Protein AF-A0A2N1UQI6-F1 (afdb_monomer_lite)

Sequence (189 aa):
MKPDGEDLLKGARLAFQGLLARYQELDARIMAEVPAWHPDERFGAQLAKICVDIALLMIGADREYNQAEGQAFNNLFNLQESDSDISSLADWLQQQRPGASELINRLDRFQLAISVAERHTQLELLEPALEFFRTLGQVIAVIDEVYHPNENDFHERLNEWLQLSPPPPGLALRLKLRDGSLQPWPVSP

Structure (mmCIF, N/CA/C/O backbone):
data_AF-A0A2N1UQI6-F1
#
_entry.id   AF-A0A2N1UQI6-F1
#
loop_
_atom_site.group_PDB
_atom_site.id
_atom_site.type_symbol
_atom_site.label_atom_id
_atom_site.label_alt_id
_atom_site.label_comp_id
_atom_site.label_asym_id
_atom_site.label_entity_id
_atom_site.label_seq_id
_atom_site.pdbx_PDB_ins_code
_atom_site.Cartn_x
_atom_site.Cartn_y
_atom_site.Cartn_z
_atom_site.occupancy
_atom_site.B_iso_or_equiv
_atom_site.auth_seq_id
_atom_site.auth_comp_id
_atom_site.auth_asym_id
_atom_site.auth_atom_id
_atom_site.pdbx_PDB_model_num
ATOM 1 N N . MET A 1 1 ? -22.977 19.594 1.317 1.00 41.69 1 MET A N 1
ATOM 2 C CA . MET A 1 1 ? -23.114 18.125 1.364 1.00 41.69 1 MET A CA 1
ATOM 3 C C . MET A 1 1 ? -21.768 17.573 1.782 1.00 41.69 1 MET A C 1
ATOM 5 O O . MET A 1 1 ? -20.789 17.948 1.150 1.00 41.69 1 MET A O 1
ATOM 9 N N . LYS A 1 2 ? -21.698 16.789 2.863 1.00 44.62 2 LYS A N 1
ATOM 10 C CA . LYS A 1 2 ? -20.529 15.930 3.088 1.00 44.62 2 LYS A CA 1
ATOM 11 C C . LYS A 1 2 ? -20.602 14.812 2.031 1.00 44.62 2 LYS A C 1
ATOM 13 O O . LYS A 1 2 ? -21.724 14.404 1.737 1.00 44.62 2 LYS A O 1
ATOM 18 N N . PRO A 1 3 ? -19.495 14.407 1.396 1.00 52.03 3 PRO A N 1
ATOM 19 C CA . PRO A 1 3 ? -19.511 13.222 0.542 1.00 52.03 3 PRO A CA 1
ATOM 20 C C . PRO A 1 3 ? -19.940 12.011 1.381 1.00 52.03 3 PRO A C 1
ATOM 22 O O . PRO A 1 3 ? -19.485 11.879 2.518 1.00 52.03 3 PRO A O 1
ATOM 25 N N . ASP A 1 4 ? -20.833 11.177 0.844 1.00 67.50 4 ASP A N 1
ATOM 26 C CA . ASP A 1 4 ? -21.204 9.912 1.484 1.00 67.50 4 ASP A CA 1
ATOM 27 C C . ASP A 1 4 ? -19.973 8.990 1.524 1.00 67.50 4 ASP A C 1
ATOM 29 O O . ASP A 1 4 ? -19.159 8.985 0.594 1.00 67.50 4 ASP A O 1
ATOM 33 N N . GLY A 1 5 ? -19.816 8.209 2.599 1.00 67.88 5 GLY A N 1
ATOM 34 C CA . GLY A 1 5 ? -18.659 7.319 2.789 1.00 67.88 5 GLY A CA 1
ATOM 35 C C . GLY A 1 5 ? -18.443 6.338 1.626 1.00 67.88 5 GLY A C 1
ATOM 36 O O . GLY A 1 5 ? -17.307 6.017 1.280 1.00 67.88 5 GLY A O 1
ATOM 37 N N . GLU A 1 6 ? -19.519 5.941 0.940 1.00 74.00 6 GLU A N 1
ATOM 38 C CA . GLU A 1 6 ? -19.460 5.094 -0.257 1.00 74.00 6 GLU A CA 1
ATOM 39 C C . GLU A 1 6 ? -18.769 5.771 -1.454 1.00 74.00 6 GLU A C 1
ATOM 41 O O . GLU A 1 6 ? -18.017 5.118 -2.185 1.00 74.00 6 GLU A O 1
ATOM 46 N N . ASP A 1 7 ? -18.977 7.075 -1.657 1.00 74.69 7 ASP A N 1
ATOM 47 C CA . ASP A 1 7 ? -18.336 7.826 -2.741 1.00 74.69 7 ASP A CA 1
ATOM 48 C C . ASP A 1 7 ? -16.831 7.981 -2.488 1.00 74.69 7 ASP A C 1
ATOM 50 O O . ASP A 1 7 ? -16.026 7.868 -3.419 1.00 74.69 7 ASP A O 1
ATOM 54 N N . 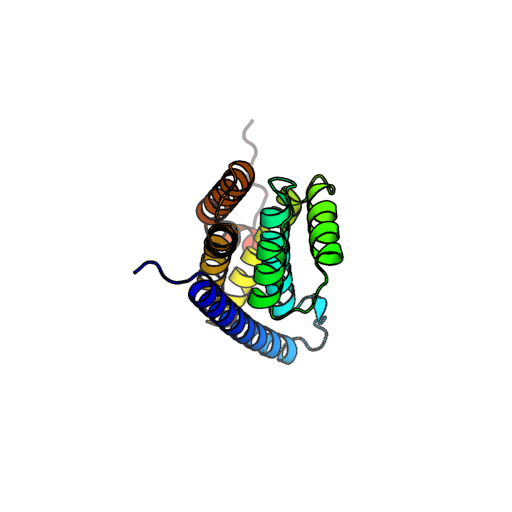LEU A 1 8 ? -16.440 8.174 -1.223 1.00 74.38 8 LEU A N 1
ATOM 55 C CA . LEU A 1 8 ? -15.035 8.212 -0.809 1.00 74.38 8 LEU A CA 1
ATOM 56 C C . LEU A 1 8 ? -14.353 6.858 -1.018 1.00 74.38 8 LEU A C 1
ATOM 58 O O . LEU A 1 8 ? -13.286 6.806 -1.630 1.00 74.38 8 LEU A O 1
ATOM 62 N N . LEU A 1 9 ? -14.996 5.761 -0.608 1.00 78.38 9 LEU A N 1
ATOM 63 C CA . LEU A 1 9 ? -14.509 4.398 -0.842 1.00 78.38 9 LEU A CA 1
ATOM 64 C C . LEU A 1 9 ? -14.337 4.090 -2.327 1.00 78.38 9 LEU A C 1
ATOM 66 O O . LEU A 1 9 ? -13.314 3.551 -2.752 1.00 78.38 9 LEU A O 1
ATOM 70 N N . LYS A 1 10 ? -15.324 4.462 -3.144 1.00 81.56 10 LYS A N 1
ATOM 71 C CA . LYS A 1 10 ? -15.264 4.275 -4.593 1.00 81.56 10 LYS A CA 1
ATOM 72 C C . LYS A 1 10 ? -14.122 5.078 -5.213 1.00 81.56 10 LYS A C 1
ATOM 74 O O . LYS A 1 10 ? -13.413 4.545 -6.066 1.00 81.56 10 LYS A O 1
ATOM 79 N N . GLY A 1 11 ? -13.938 6.332 -4.799 1.00 80.81 11 GLY A N 1
ATOM 80 C CA . GLY A 1 11 ? -12.834 7.182 -5.243 1.00 80.81 11 GLY A CA 1
ATOM 81 C C . GLY A 1 11 ? -11.471 6.602 -4.863 1.00 80.81 11 GLY A C 1
ATOM 82 O O . GLY A 1 11 ? -10.604 6.463 -5.725 1.00 80.81 11 GLY A O 1
ATOM 83 N N . ALA A 1 12 ? -11.315 6.179 -3.609 1.00 84.69 12 ALA A N 1
ATOM 84 C CA . ALA A 1 12 ? -10.097 5.554 -3.104 1.00 84.69 12 ALA A CA 1
ATOM 85 C C . ALA A 1 12 ? -9.775 4.242 -3.836 1.00 84.69 12 ALA A C 1
ATOM 87 O O . ALA A 1 12 ? -8.637 4.034 -4.254 1.00 84.69 12 ALA A O 1
ATOM 88 N N . ARG A 1 13 ? -10.781 3.398 -4.097 1.00 87.31 13 ARG A N 1
ATOM 89 C CA . ARG A 1 13 ? -10.618 2.177 -4.898 1.00 87.31 13 ARG A CA 1
ATOM 90 C C . ARG A 1 13 ? -10.151 2.480 -6.318 1.00 87.31 13 ARG A C 1
ATOM 92 O O . ARG A 1 13 ? -9.252 1.814 -6.821 1.00 87.31 13 ARG A O 1
ATOM 99 N N . LEU A 1 14 ? -10.751 3.469 -6.980 1.00 86.56 14 LEU A N 1
ATOM 100 C CA . LEU A 1 14 ? -10.349 3.852 -8.337 1.00 86.56 14 LEU A CA 1
ATOM 101 C C . LEU A 1 14 ? -8.922 4.413 -8.364 1.00 86.56 14 LEU A C 1
ATOM 103 O O . LEU A 1 14 ? -8.155 4.066 -9.261 1.00 86.56 14 LEU A O 1
ATOM 107 N N . ALA A 1 15 ? -8.548 5.224 -7.372 1.00 87.56 15 ALA A N 1
ATOM 108 C CA . ALA A 1 15 ? -7.184 5.721 -7.220 1.00 87.56 15 ALA A CA 1
ATOM 109 C C . ALA A 1 15 ? -6.187 4.569 -7.010 1.00 87.56 15 ALA A C 1
ATOM 111 O O . ALA A 1 15 ? -5.165 4.513 -7.693 1.00 87.56 15 ALA A O 1
ATOM 112 N N . PHE A 1 16 ? -6.523 3.604 -6.149 1.00 90.81 16 PHE A N 1
ATOM 113 C CA . PHE A 1 16 ? -5.714 2.409 -5.914 1.00 90.81 16 PHE A CA 1
ATOM 114 C C . PHE A 1 16 ? -5.527 1.572 -7.183 1.00 90.81 16 PHE A C 1
ATOM 116 O O . PHE A 1 16 ? -4.405 1.217 -7.537 1.00 90.81 16 PHE A O 1
ATOM 123 N N . GLN A 1 17 ? -6.614 1.290 -7.905 1.00 91.12 17 GLN A N 1
ATOM 124 C CA . GLN A 1 17 ? -6.579 0.534 -9.160 1.00 91.12 17 GLN A CA 1
ATOM 125 C C . GLN A 1 17 ? -5.756 1.253 -10.233 1.00 91.12 17 GLN A C 1
ATOM 127 O O . GLN A 1 17 ? -4.960 0.620 -10.927 1.00 91.12 17 GLN A O 1
ATOM 132 N N . GLY A 1 18 ? -5.907 2.576 -10.342 1.00 90.62 18 GLY A N 1
ATOM 133 C CA . GLY A 1 18 ? -5.103 3.403 -11.238 1.00 90.62 18 GLY A CA 1
ATOM 134 C C . GLY A 1 18 ? -3.618 3.362 -10.881 1.00 90.62 18 GLY A C 1
ATOM 135 O O . GLY A 1 18 ? -2.779 3.214 -11.767 1.00 90.62 18 GLY A O 1
ATOM 136 N N . LEU A 1 19 ? -3.283 3.425 -9.591 1.00 91.19 19 LEU A N 1
ATOM 137 C CA . LEU A 1 19 ? -1.906 3.309 -9.122 1.00 91.19 19 LEU A CA 1
ATOM 138 C C . LEU A 1 19 ? -1.327 1.923 -9.446 1.00 91.19 19 LEU A C 1
ATOM 140 O O . LEU A 1 19 ? -0.262 1.840 -10.054 1.00 91.19 19 LEU A O 1
ATOM 144 N N . LEU A 1 20 ? -2.048 0.842 -9.131 1.00 93.38 20 LEU A N 1
ATOM 145 C CA . LEU A 1 20 ? -1.622 -0.525 -9.445 1.00 93.38 20 LEU A CA 1
ATOM 146 C C . LEU A 1 20 ? -1.359 -0.729 -10.937 1.00 93.38 20 LEU A C 1
ATOM 148 O O . LEU A 1 20 ? -0.348 -1.333 -11.284 1.00 93.38 20 LEU A O 1
ATOM 152 N N . ALA A 1 21 ? -2.217 -0.206 -11.816 1.00 92.19 21 ALA A N 1
ATOM 153 C CA . ALA A 1 21 ? -2.028 -0.322 -13.260 1.00 92.19 21 ALA A CA 1
ATOM 154 C C . ALA A 1 21 ? -0.693 0.297 -13.714 1.00 92.19 21 ALA A C 1
ATOM 156 O O . ALA A 1 21 ? 0.060 -0.322 -14.463 1.00 92.19 21 ALA A O 1
ATOM 157 N N . ARG A 1 22 ? -0.338 1.476 -13.187 1.00 91.44 22 ARG A N 1
ATOM 158 C CA . ARG A 1 22 ? 0.936 2.143 -13.510 1.00 91.44 22 ARG A CA 1
ATOM 159 C C . ARG A 1 22 ? 2.152 1.353 -13.021 1.00 91.44 22 ARG A C 1
ATOM 161 O O . ARG A 1 22 ? 3.175 1.302 -13.700 1.00 91.44 22 ARG A O 1
ATOM 168 N N . TYR A 1 23 ? 2.041 0.711 -11.862 1.00 92.81 23 TYR A N 1
ATOM 169 C CA . TYR A 1 23 ? 3.092 -0.166 -11.348 1.00 92.81 23 TYR A CA 1
ATOM 170 C C . TYR A 1 23 ? 3.185 -1.492 -12.117 1.00 92.81 23 TYR A C 1
ATOM 172 O O . TYR A 1 23 ? 4.287 -1.981 -12.343 1.00 92.81 23 TYR A O 1
ATOM 180 N N . GLN A 1 24 ? 2.069 -2.033 -12.608 1.00 90.75 24 GLN A N 1
ATOM 181 C CA . GLN A 1 24 ? 2.067 -3.196 -13.500 1.00 90.75 24 GLN A CA 1
ATOM 182 C C . GLN A 1 24 ? 2.735 -2.890 -14.848 1.00 90.75 24 GLN A C 1
ATOM 184 O O . GLN A 1 24 ? 3.421 -3.751 -15.397 1.00 90.75 24 GLN A O 1
ATOM 189 N N . GLU A 1 25 ? 2.587 -1.670 -15.375 1.00 90.56 25 GLU A N 1
ATOM 190 C CA . GLU A 1 25 ? 3.328 -1.228 -16.564 1.00 90.56 25 GLU A CA 1
ATOM 191 C C . GLU A 1 25 ? 4.841 -1.198 -16.315 1.00 90.56 25 GLU A C 1
ATOM 193 O O . GLU A 1 25 ? 5.612 -1.656 -17.162 1.00 90.56 25 GLU A O 1
ATOM 198 N N . LEU A 1 26 ? 5.274 -0.694 -15.153 1.00 89.56 26 LEU A N 1
ATOM 199 C CA . LEU A 1 26 ? 6.677 -0.751 -14.740 1.00 89.56 26 LEU A CA 1
ATOM 200 C C . LEU A 1 26 ? 7.159 -2.204 -14.638 1.00 89.56 26 LEU A C 1
ATOM 202 O O . LEU A 1 26 ? 8.223 -2.538 -15.165 1.00 89.56 26 LEU A O 1
ATOM 206 N N . ASP A 1 27 ? 6.362 -3.067 -14.008 1.00 89.88 27 ASP A N 1
ATOM 207 C CA . ASP A 1 27 ? 6.705 -4.473 -13.829 1.00 89.88 27 ASP A CA 1
ATOM 208 C C . ASP A 1 27 ? 6.860 -5.189 -15.182 1.00 89.88 27 ASP A C 1
ATOM 210 O O . ASP A 1 27 ? 7.821 -5.923 -15.412 1.00 89.88 27 ASP A O 1
ATOM 214 N N . ALA A 1 28 ? 5.960 -4.932 -16.132 1.00 88.19 28 ALA A N 1
ATOM 215 C CA . ALA A 1 28 ? 6.045 -5.500 -17.474 1.00 88.19 28 ALA A CA 1
ATOM 216 C C . ALA A 1 28 ? 7.325 -5.069 -18.213 1.00 88.19 28 ALA A C 1
ATOM 218 O O . ALA A 1 28 ? 7.939 -5.888 -18.900 1.00 88.19 28 ALA A O 1
ATOM 219 N N . ARG A 1 29 ? 7.759 -3.809 -18.050 1.00 87.50 29 ARG A N 1
ATOM 220 C CA . ARG A 1 29 ? 9.001 -3.296 -18.657 1.00 87.50 29 ARG A CA 1
ATOM 221 C C . ARG A 1 29 ? 10.233 -3.993 -18.094 1.00 87.50 29 ARG A C 1
ATOM 223 O O . ARG A 1 29 ? 11.027 -4.534 -18.857 1.00 87.50 29 ARG A O 1
ATOM 230 N N . ILE A 1 30 ? 10.372 -4.034 -16.772 1.00 85.12 30 ILE A N 1
ATOM 231 C CA . ILE A 1 30 ? 11.538 -4.666 -16.146 1.00 85.12 30 ILE A CA 1
ATOM 232 C C . ILE A 1 30 ? 11.532 -6.176 -16.421 1.00 85.12 30 ILE A C 1
ATOM 234 O O . ILE A 1 30 ? 12.591 -6.728 -16.680 1.00 85.12 30 ILE A O 1
ATOM 238 N N . MET A 1 31 ? 10.379 -6.856 -16.457 1.00 85.31 31 MET A N 1
ATOM 239 C CA . MET A 1 31 ? 10.322 -8.279 -16.834 1.00 85.31 31 MET A CA 1
ATOM 240 C C . MET A 1 31 ? 10.773 -8.540 -18.278 1.00 85.31 31 MET A C 1
ATOM 242 O O . MET A 1 31 ? 11.339 -9.598 -18.554 1.00 85.31 31 MET A O 1
ATOM 246 N N . ALA A 1 32 ? 10.536 -7.602 -19.199 1.00 86.25 32 ALA A N 1
ATOM 247 C CA . ALA A 1 32 ? 11.039 -7.708 -20.567 1.00 86.25 32 ALA A CA 1
ATOM 248 C C . ALA A 1 32 ? 12.575 -7.592 -20.628 1.00 86.25 32 ALA A C 1
ATOM 250 O O . ALA A 1 32 ? 13.205 -8.225 -21.474 1.00 86.25 32 ALA A O 1
ATOM 251 N N . GLU A 1 33 ? 13.176 -6.818 -19.721 1.00 84.12 33 GLU A N 1
ATOM 252 C CA . GLU A 1 33 ? 14.628 -6.601 -19.631 1.00 84.12 33 GLU A CA 1
ATOM 253 C C . GLU A 1 33 ? 15.341 -7.632 -18.738 1.00 84.12 33 GLU A C 1
ATOM 255 O O . GLU A 1 33 ? 16.502 -7.973 -18.968 1.00 84.12 33 GLU A O 1
ATOM 260 N N . VAL A 1 34 ? 14.640 -8.168 -17.737 1.00 82.94 34 VAL A N 1
ATOM 261 C CA . VAL A 1 34 ? 15.131 -9.121 -16.736 1.00 82.94 34 VAL A CA 1
ATOM 262 C C . VAL A 1 34 ? 14.141 -10.294 -16.625 1.00 82.94 34 VAL A C 1
ATOM 264 O O . VAL A 1 34 ? 13.332 -10.351 -15.698 1.00 82.94 34 VAL A O 1
ATOM 267 N N . PRO A 1 35 ? 14.209 -11.288 -17.533 1.00 75.88 35 PRO A N 1
ATOM 268 C CA . PRO A 1 35 ? 13.250 -12.400 -17.571 1.00 75.88 35 PRO A CA 1
ATOM 269 C C . PRO A 1 35 ? 13.251 -13.311 -16.334 1.00 75.88 35 PRO A C 1
ATOM 271 O O . PRO A 1 35 ? 12.306 -14.066 -16.127 1.00 75.88 35 PRO A O 1
ATOM 274 N N . ALA A 1 36 ? 14.312 -13.263 -15.520 1.00 80.56 36 ALA A N 1
ATOM 275 C CA . ALA A 1 36 ? 14.435 -14.034 -14.280 1.00 80.56 36 ALA A CA 1
ATOM 276 C C . ALA A 1 36 ? 13.807 -13.340 -13.056 1.00 80.56 36 ALA A C 1
ATOM 278 O O . ALA A 1 36 ? 13.935 -13.846 -11.943 1.00 80.56 36 ALA A O 1
ATOM 279 N N . TRP A 1 37 ? 13.168 -12.182 -13.234 1.00 74.31 37 TRP A N 1
ATOM 280 C CA . TRP A 1 37 ? 12.593 -11.426 -12.128 1.00 74.31 37 TRP A CA 1
ATOM 281 C C . TRP A 1 37 ? 11.384 -12.144 -11.516 1.00 74.31 37 TRP A C 1
ATOM 283 O O . TRP A 1 37 ? 10.439 -12.523 -12.217 1.00 74.31 37 TRP A O 1
ATOM 293 N N . HIS A 1 38 ? 11.424 -12.356 -10.199 1.00 76.12 38 HIS A N 1
ATOM 294 C CA . HIS A 1 38 ? 10.412 -13.136 -9.502 1.00 76.12 38 HIS A CA 1
ATOM 295 C C . HIS A 1 38 ? 9.089 -12.354 -9.364 1.00 76.12 38 HIS A C 1
ATOM 297 O O . HIS A 1 38 ? 9.113 -11.160 -9.064 1.00 76.12 38 HIS A O 1
ATOM 303 N N . PRO A 1 39 ? 7.911 -12.992 -9.513 1.00 68.12 39 PRO A N 1
ATOM 304 C CA . PRO A 1 39 ? 6.621 -12.310 -9.382 1.00 68.12 39 PRO A CA 1
ATOM 305 C C . PRO A 1 39 ? 6.388 -11.610 -8.037 1.00 68.12 39 PRO A C 1
ATOM 307 O O . PRO A 1 39 ? 5.765 -10.555 -8.009 1.00 68.12 39 PRO A O 1
ATOM 310 N N . ASP A 1 40 ? 6.918 -12.154 -6.942 1.00 69.38 40 ASP A N 1
ATOM 311 C CA . ASP A 1 40 ? 6.791 -11.544 -5.607 1.00 69.38 40 ASP A CA 1
ATOM 312 C C . ASP A 1 40 ? 7.711 -10.330 -5.406 1.00 69.38 40 ASP A C 1
ATOM 314 O O . ASP A 1 40 ? 7.532 -9.551 -4.471 1.00 69.38 40 ASP A O 1
ATOM 318 N N . GLU A 1 41 ? 8.690 -10.143 -6.291 1.00 74.56 41 GLU A N 1
ATOM 319 C CA . GLU A 1 41 ? 9.587 -8.985 -6.301 1.00 74.56 41 GLU A CA 1
ATOM 320 C C . GLU A 1 41 ? 9.025 -7.828 -7.145 1.00 74.56 41 GLU A C 1
ATOM 322 O O . GLU A 1 41 ? 9.647 -6.767 -7.219 1.00 74.56 41 GLU A O 1
ATOM 327 N N . ARG A 1 42 ? 7.851 -8.016 -7.766 1.00 86.94 42 ARG A N 1
ATOM 328 C CA . ARG A 1 42 ? 7.156 -7.001 -8.564 1.00 86.94 42 ARG A CA 1
ATOM 329 C C . ARG A 1 42 ? 6.711 -5.831 -7.700 1.00 86.94 42 ARG A C 1
ATOM 331 O O . ARG A 1 42 ? 6.132 -6.016 -6.624 1.00 86.94 42 ARG A O 1
ATOM 338 N N . PHE A 1 43 ? 6.894 -4.618 -8.203 1.00 90.50 43 PHE A N 1
ATOM 339 C CA . PHE A 1 43 ? 6.500 -3.415 -7.488 1.00 90.50 43 PHE A CA 1
ATOM 340 C C . PHE A 1 43 ? 4.988 -3.336 -7.281 1.00 90.50 43 PHE A C 1
ATOM 342 O O . PHE A 1 43 ? 4.564 -2.914 -6.209 1.00 90.50 43 PHE A O 1
ATOM 349 N N . GLY A 1 44 ? 4.168 -3.776 -8.242 1.00 91.25 44 GLY A N 1
ATOM 350 C CA . GLY A 1 44 ? 2.712 -3.784 -8.094 1.00 91.25 44 GLY A CA 1
ATOM 351 C C . GLY A 1 44 ? 2.238 -4.675 -6.942 1.00 91.25 44 GLY A C 1
ATOM 352 O O . GLY A 1 44 ? 1.355 -4.285 -6.180 1.00 91.25 44 GLY A O 1
ATOM 353 N N . ALA A 1 45 ? 2.867 -5.840 -6.759 1.00 89.25 45 ALA A N 1
ATOM 354 C CA . ALA A 1 45 ? 2.560 -6.745 -5.651 1.00 89.25 45 ALA A CA 1
ATOM 355 C C . ALA A 1 45 ? 2.999 -6.160 -4.297 1.00 89.25 45 ALA A C 1
ATOM 357 O O . ALA A 1 45 ? 2.244 -6.207 -3.323 1.00 89.25 45 ALA A O 1
ATOM 358 N N . GLN A 1 46 ? 4.191 -5.555 -4.241 1.00 90.94 4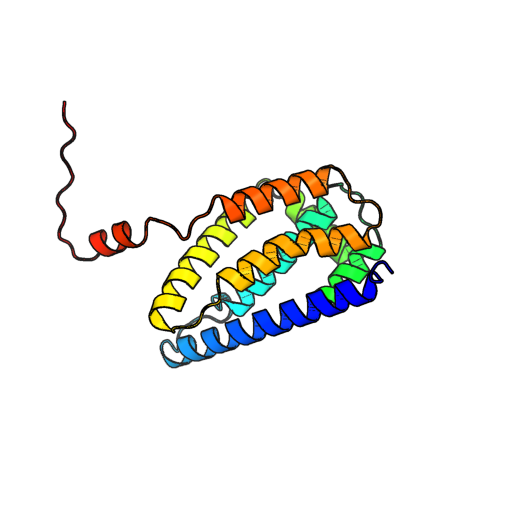6 GLN A N 1
ATOM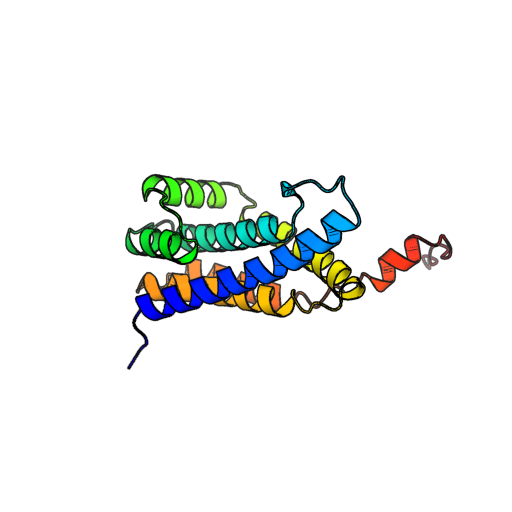 359 C CA . GLN A 1 46 ? 4.694 -4.899 -3.030 1.00 90.94 46 GLN A CA 1
ATOM 360 C C . GLN A 1 46 ? 3.854 -3.674 -2.644 1.00 90.94 46 GLN A C 1
ATOM 362 O O . GLN A 1 46 ? 3.529 -3.507 -1.470 1.00 90.94 46 GLN A O 1
ATOM 367 N N . LEU A 1 47 ? 3.438 -2.864 -3.623 1.00 93.31 47 LEU A N 1
ATOM 368 C CA . LEU A 1 47 ? 2.536 -1.733 -3.416 1.00 93.31 47 LEU A CA 1
ATOM 369 C C . LEU A 1 47 ? 1.211 -2.193 -2.799 1.00 93.31 47 LEU A C 1
ATOM 371 O O . LEU A 1 47 ? 0.798 -1.655 -1.774 1.00 93.31 47 LEU A O 1
ATOM 375 N N . ALA A 1 48 ? 0.566 -3.203 -3.395 1.00 91.94 48 ALA A N 1
ATOM 376 C CA . ALA A 1 48 ? -0.694 -3.739 -2.886 1.00 91.94 48 ALA A CA 1
ATOM 377 C C . ALA A 1 48 ? -0.558 -4.214 -1.433 1.00 91.94 48 ALA A C 1
ATOM 379 O O . ALA A 1 48 ? -1.388 -3.875 -0.591 1.00 91.94 48 ALA A O 1
ATOM 380 N N . LYS A 1 49 ? 0.524 -4.941 -1.127 1.00 90.50 49 LYS A N 1
ATOM 381 C CA . LYS A 1 49 ? 0.804 -5.434 0.223 1.00 90.50 49 LYS A CA 1
ATOM 382 C C . LYS A 1 49 ? 0.990 -4.301 1.231 1.00 90.50 49 LYS A C 1
ATOM 384 O O . LYS A 1 49 ? 0.446 -4.378 2.324 1.00 90.50 49 LYS A O 1
ATOM 389 N N . ILE A 1 50 ? 1.735 -3.256 0.872 1.00 91.62 50 ILE A N 1
ATOM 390 C CA . ILE A 1 50 ? 1.934 -2.086 1.737 1.00 91.62 50 ILE A CA 1
ATOM 391 C C . ILE A 1 50 ? 0.597 -1.395 2.020 1.00 91.62 50 ILE A C 1
ATOM 393 O O . ILE A 1 50 ? 0.317 -1.096 3.177 1.00 91.62 50 ILE A O 1
ATOM 397 N N . CYS A 1 51 ? -0.246 -1.182 1.003 1.00 91.69 51 CYS A N 1
ATOM 398 C CA . CYS A 1 51 ? -1.565 -0.577 1.202 1.00 91.69 51 CYS A CA 1
ATOM 399 C C . CYS A 1 51 ? -2.444 -1.415 2.139 1.00 91.69 51 CYS A C 1
ATOM 401 O O . CYS A 1 51 ? -3.055 -0.865 3.051 1.00 91.69 51 CYS A O 1
ATOM 403 N N . VAL A 1 52 ? -2.487 -2.736 1.940 1.00 91.50 52 VAL A N 1
ATOM 404 C CA . VAL A 1 52 ? -3.249 -3.654 2.799 1.00 91.50 52 VAL A CA 1
ATOM 405 C C . VAL A 1 52 ? -2.738 -3.615 4.238 1.00 91.50 52 VAL A C 1
ATOM 407 O O . VAL A 1 52 ? -3.535 -3.498 5.162 1.00 91.50 52 VAL A O 1
ATOM 410 N N . ASP A 1 53 ? -1.423 -3.652 4.442 1.00 90.12 53 ASP A N 1
ATOM 411 C CA . ASP A 1 53 ? -0.846 -3.645 5.786 1.00 90.12 53 ASP A CA 1
ATOM 412 C C . ASP A 1 53 ? -1.072 -2.307 6.506 1.00 90.12 53 ASP A C 1
ATOM 414 O O . ASP A 1 53 ? -1.341 -2.311 7.704 1.00 90.12 53 ASP A O 1
ATOM 418 N N . ILE A 1 54 ? -1.003 -1.170 5.797 1.00 89.38 54 ILE A N 1
ATOM 419 C CA . ILE A 1 54 ? -1.389 0.135 6.360 1.00 89.38 54 ILE A CA 1
ATOM 420 C C . ILE A 1 54 ? -2.852 0.085 6.801 1.00 89.38 54 ILE A C 1
ATOM 422 O O . ILE A 1 54 ? -3.153 0.488 7.920 1.00 89.38 54 ILE A O 1
ATOM 426 N N . ALA A 1 55 ? -3.749 -0.433 5.956 1.00 89.25 55 ALA A N 1
ATOM 427 C CA . ALA A 1 55 ? -5.167 -0.507 6.282 1.00 89.25 55 ALA A CA 1
ATOM 428 C C . ALA A 1 55 ? -5.452 -1.387 7.503 1.00 89.25 55 ALA A C 1
ATOM 430 O O . ALA A 1 55 ? -6.175 -0.978 8.401 1.00 89.25 55 ALA A O 1
ATOM 431 N N . LEU A 1 56 ? -4.853 -2.574 7.567 1.00 88.62 56 LEU A N 1
ATOM 432 C CA . LEU A 1 56 ? -5.039 -3.490 8.692 1.00 88.62 56 LEU A CA 1
ATOM 433 C C . LEU A 1 56 ? -4.424 -2.952 9.990 1.00 88.62 56 LEU A C 1
ATOM 435 O O . LEU A 1 56 ? -4.957 -3.201 11.067 1.00 88.62 56 LEU A O 1
ATOM 439 N N . LEU A 1 57 ? -3.312 -2.214 9.911 1.00 87.25 57 LEU A N 1
ATOM 440 C CA . LEU A 1 57 ? -2.728 -1.562 11.083 1.00 87.25 57 LEU A CA 1
ATOM 441 C C . LEU A 1 57 ? -3.586 -0.398 11.587 1.00 87.25 57 LEU A C 1
ATOM 443 O O . LEU A 1 57 ? -3.615 -0.205 12.797 1.00 87.25 57 LEU A O 1
ATOM 447 N N . MET A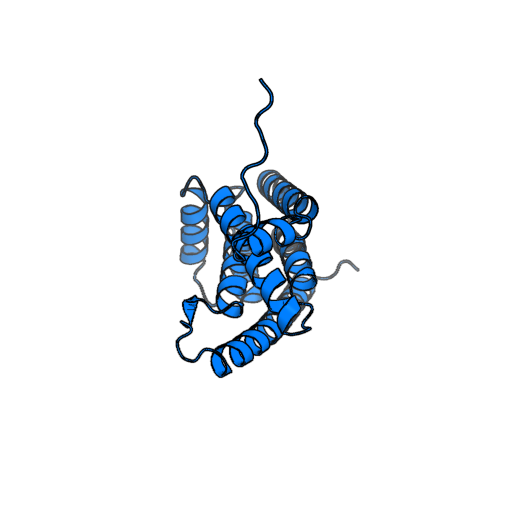 1 58 ? -4.279 0.326 10.700 1.00 85.12 58 MET A N 1
ATOM 448 C CA . MET A 1 58 ? -5.294 1.318 11.086 1.00 85.12 58 MET A CA 1
ATOM 449 C C . MET A 1 58 ? -6.443 0.636 11.835 1.00 85.12 58 MET A C 1
ATOM 451 O O . MET A 1 58 ? -6.607 0.895 13.018 1.00 85.12 58 MET A O 1
ATOM 455 N N . ILE A 1 59 ? -7.106 -0.333 11.192 1.00 86.00 59 ILE A N 1
ATOM 456 C CA . ILE A 1 59 ? -8.246 -1.091 11.751 1.00 86.00 59 ILE A CA 1
ATOM 457 C C . ILE A 1 59 ? -7.893 -1.770 13.087 1.00 86.00 59 ILE A C 1
ATOM 459 O O . ILE A 1 59 ? -8.705 -1.915 13.988 1.00 86.00 59 ILE A O 1
ATOM 463 N N . GLY A 1 60 ? -6.652 -2.239 13.240 1.00 83.62 60 GLY A N 1
ATOM 464 C CA . GLY A 1 60 ? -6.201 -2.882 14.475 1.00 83.62 60 GLY A CA 1
ATOM 465 C C . GLY A 1 60 ? -5.685 -1.926 15.558 1.00 83.62 60 GLY A C 1
ATOM 466 O O . GLY A 1 60 ? -5.250 -2.404 16.610 1.00 83.62 60 GLY A O 1
ATOM 467 N N . ALA A 1 61 ? -5.611 -0.613 15.314 1.00 81.62 61 ALA A N 1
ATOM 468 C CA . ALA A 1 61 ? -4.892 0.315 16.194 1.00 81.62 61 ALA A CA 1
ATOM 469 C C . ALA A 1 61 ? -5.595 0.530 17.542 1.00 81.62 61 ALA A C 1
ATOM 471 O O . ALA A 1 61 ? -4.935 0.670 18.578 1.00 81.62 61 ALA A O 1
ATOM 472 N N . ASP A 1 62 ? -6.922 0.549 17.552 1.00 79.25 62 ASP A N 1
ATOM 473 C CA . ASP A 1 62 ? -7.744 0.730 18.748 1.00 79.25 62 ASP A CA 1
ATOM 474 C C . ASP A 1 62 ? -8.168 -0.596 19.410 1.00 79.25 62 ASP A C 1
ATOM 476 O O . ASP A 1 62 ? -8.489 -0.603 20.600 1.00 79.25 62 ASP A O 1
ATOM 480 N N . ARG A 1 63 ? -8.017 -1.719 18.690 1.00 78.00 63 ARG A N 1
ATOM 481 C CA . ARG A 1 63 ? -8.441 -3.083 19.060 1.00 78.00 63 ARG A CA 1
ATOM 482 C C . ARG A 1 63 ? -9.959 -3.266 19.118 1.00 78.00 63 ARG A C 1
ATOM 484 O O . ARG A 1 63 ? -10.420 -4.234 19.729 1.00 78.00 63 ARG A O 1
ATOM 491 N N . GLU A 1 64 ? -10.721 -2.379 18.495 1.00 80.31 64 GLU A N 1
ATOM 492 C CA . GLU A 1 64 ? -12.181 -2.414 18.446 1.00 80.31 64 GLU A CA 1
ATOM 493 C C . GLU A 1 64 ? -12.662 -2.613 17.004 1.00 80.31 64 GLU A C 1
ATOM 495 O O . GLU A 1 64 ? -13.367 -1.788 16.443 1.00 80.31 64 GLU A O 1
ATOM 500 N N . TYR A 1 65 ? -12.340 -3.778 16.425 1.00 83.06 65 TYR A N 1
ATOM 501 C CA . TYR A 1 65 ? -12.811 -4.133 15.085 1.00 83.06 65 TYR A CA 1
ATOM 502 C C . TYR A 1 65 ? -14.337 -4.045 14.966 1.00 83.06 65 TYR A C 1
ATOM 504 O O . TYR A 1 65 ? -15.072 -4.675 15.745 1.00 83.06 65 TYR A O 1
ATOM 512 N N . ASN A 1 66 ? -14.817 -3.388 13.913 1.00 83.81 66 ASN A N 1
ATOM 513 C CA . ASN A 1 66 ? -16.227 -3.366 13.564 1.00 83.81 66 ASN A CA 1
ATOM 514 C C . ASN A 1 66 ? -16.516 -3.748 12.103 1.00 83.81 66 ASN A C 1
ATOM 516 O O . ASN A 1 66 ? -15.662 -3.821 11.223 1.00 83.81 66 ASN A O 1
ATOM 520 N N . GLN A 1 67 ? -17.791 -4.037 11.840 1.00 85.75 67 GLN A N 1
ATOM 521 C CA . GLN A 1 67 ? -18.231 -4.529 10.536 1.00 85.75 67 GLN A CA 1
ATOM 522 C C . GLN A 1 67 ? -18.095 -3.478 9.418 1.00 85.75 67 GLN A C 1
ATOM 524 O O . GLN A 1 67 ? -17.916 -3.844 8.253 1.00 85.75 67 GLN A O 1
ATOM 529 N N . ALA A 1 68 ? -18.196 -2.185 9.739 1.00 83.31 68 ALA A N 1
ATOM 530 C CA . ALA A 1 68 ? -18.081 -1.120 8.747 1.00 83.31 68 ALA A CA 1
ATOM 531 C C . ALA A 1 68 ? -16.645 -1.029 8.209 1.00 83.31 68 ALA A C 1
ATOM 533 O O . ALA A 1 68 ? -16.455 -0.921 6.996 1.00 83.31 68 ALA A O 1
ATOM 534 N N . GLU A 1 69 ? -15.643 -1.193 9.073 1.00 83.44 69 GLU A N 1
ATOM 535 C CA . GLU A 1 69 ? -14.231 -1.286 8.689 1.00 83.44 69 GLU A CA 1
ATOM 536 C C . GLU A 1 69 ? -13.947 -2.492 7.786 1.00 83.44 69 GLU A C 1
ATOM 538 O O . GLU A 1 69 ? -13.262 -2.370 6.768 1.00 83.44 69 GLU A O 1
ATOM 543 N N . GLY A 1 70 ? -14.522 -3.657 8.099 1.00 87.38 70 GLY A N 1
ATOM 544 C CA . GLY A 1 70 ? -14.410 -4.852 7.258 1.00 87.38 70 GLY A CA 1
ATOM 545 C C . GLY A 1 70 ? -14.987 -4.656 5.859 1.00 87.38 70 GLY A C 1
ATOM 546 O O . GLY A 1 70 ? -14.374 -5.014 4.847 1.00 87.38 70 GLY A O 1
ATOM 547 N N . GLN A 1 71 ? -16.168 -4.038 5.781 1.00 86.19 71 GLN A N 1
ATOM 548 C CA . GLN A 1 71 ? -16.809 -3.697 4.510 1.00 86.19 71 GLN A CA 1
ATOM 549 C C . GLN A 1 71 ? -15.998 -2.657 3.731 1.00 86.19 71 GLN A C 1
ATOM 551 O O . GLN A 1 71 ? -15.827 -2.803 2.518 1.00 86.19 71 GLN A O 1
ATOM 556 N N . ALA A 1 72 ? -15.462 -1.644 4.412 1.00 84.00 72 ALA A N 1
ATOM 557 C CA . ALA A 1 72 ? -14.574 -0.640 3.840 1.00 84.00 72 ALA A CA 1
ATOM 558 C C . ALA A 1 72 ? -13.325 -1.269 3.226 1.00 84.00 72 ALA A C 1
ATOM 560 O O . ALA A 1 72 ? -13.006 -1.010 2.064 1.00 84.00 72 ALA A O 1
ATOM 561 N N . PHE A 1 73 ? -12.653 -2.127 3.992 1.00 88.62 73 PHE A N 1
ATOM 562 C CA . PHE A 1 73 ? -11.454 -2.846 3.589 1.00 88.62 73 PHE A CA 1
ATOM 563 C C . PHE A 1 73 ? -11.711 -3.699 2.343 1.00 88.62 73 PHE A C 1
ATOM 565 O O . PHE A 1 73 ? -11.031 -3.549 1.324 1.00 88.62 73 PHE A O 1
ATOM 572 N N . ASN A 1 74 ? -12.748 -4.539 2.385 1.00 89.25 74 ASN A N 1
ATOM 573 C CA . ASN A 1 74 ? -13.129 -5.383 1.255 1.00 89.25 74 ASN A CA 1
ATOM 574 C C . ASN A 1 74 ? -13.504 -4.557 0.021 1.00 89.25 74 ASN A C 1
ATOM 576 O O . ASN A 1 74 ? -13.124 -4.912 -1.095 1.00 89.25 74 ASN A O 1
ATOM 580 N N . ASN A 1 75 ? -14.205 -3.434 0.193 1.00 87.50 75 ASN A N 1
ATOM 581 C CA . ASN A 1 75 ? -14.561 -2.560 -0.919 1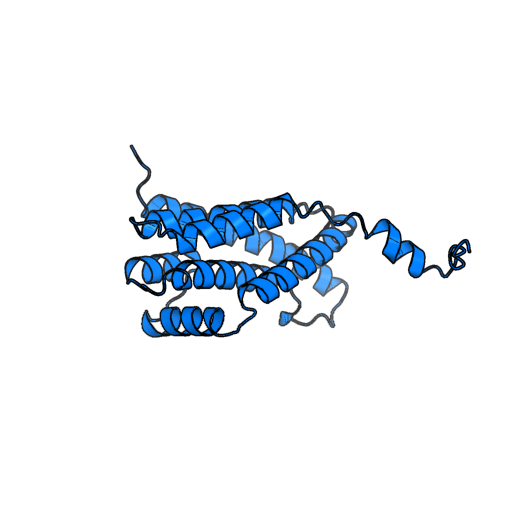.00 87.50 75 ASN A CA 1
ATOM 582 C C . ASN A 1 75 ? -13.315 -1.908 -1.533 1.00 87.50 75 ASN A C 1
ATOM 584 O O . ASN A 1 75 ? -13.113 -2.012 -2.744 1.00 87.50 75 ASN A O 1
ATOM 588 N N . LEU A 1 76 ? -12.456 -1.302 -0.709 1.00 86.88 76 LEU A N 1
ATOM 589 C CA . LEU A 1 76 ? -11.244 -0.601 -1.134 1.00 86.88 76 LEU A CA 1
ATOM 590 C C . LEU A 1 76 ? -10.311 -1.507 -1.946 1.00 86.88 76 LEU A C 1
ATOM 592 O O . LEU A 1 76 ? -9.839 -1.111 -3.014 1.00 86.88 76 LEU A O 1
ATOM 596 N N . PHE A 1 77 ? -10.088 -2.732 -1.469 1.00 89.94 77 PHE A N 1
ATOM 597 C CA . PHE A 1 77 ? -9.178 -3.690 -2.099 1.00 89.94 77 PHE A CA 1
ATOM 598 C C . PHE A 1 77 ? -9.869 -4.670 -3.055 1.00 89.94 77 PHE A C 1
ATOM 600 O O . PHE A 1 77 ? -9.194 -5.477 -3.692 1.00 89.94 77 PHE A O 1
ATOM 607 N N . ASN A 1 78 ? -11.195 -4.569 -3.211 1.00 89.31 78 ASN A N 1
ATOM 608 C CA . ASN A 1 78 ? -12.023 -5.496 -3.986 1.00 89.31 78 ASN A CA 1
ATOM 609 C C . ASN A 1 78 ? -11.790 -6.967 -3.581 1.00 89.31 78 ASN A C 1
ATOM 611 O O . ASN A 1 78 ? -11.579 -7.838 -4.429 1.00 89.31 78 ASN A O 1
ATOM 615 N N . LEU A 1 79 ? -11.802 -7.210 -2.270 1.00 88.56 79 LEU A N 1
ATOM 616 C CA . LEU A 1 79 ? -11.644 -8.517 -1.637 1.00 88.56 79 LEU A CA 1
ATOM 617 C C . LEU A 1 79 ? -12.996 -9.041 -1.124 1.00 88.56 79 LEU A C 1
ATOM 619 O O . LEU A 1 79 ? -14.002 -8.330 -1.125 1.00 88.56 79 LEU A O 1
ATOM 623 N N . GLN A 1 80 ? -13.023 -10.314 -0.732 1.00 91.31 80 GLN A N 1
ATOM 624 C CA . GLN A 1 80 ? -14.186 -10.979 -0.132 1.00 91.31 80 GLN A CA 1
ATOM 625 C C . GLN A 1 80 ? -13.768 -11.726 1.140 1.00 91.31 80 GLN A C 1
ATOM 627 O O . GLN A 1 80 ? -14.150 -12.877 1.348 1.00 91.31 80 GLN A O 1
ATOM 632 N N . GLU A 1 81 ? -12.934 -11.085 1.957 1.00 90.44 81 GLU A N 1
ATOM 633 C CA . GLU A 1 81 ? -12.475 -11.643 3.228 1.00 90.44 81 GLU A CA 1
ATOM 634 C C . GLU A 1 81 ? -13.605 -11.613 4.258 1.00 90.44 81 GLU A C 1
ATOM 636 O O . GLU A 1 81 ? -14.445 -10.706 4.254 1.00 90.44 81 GLU A O 1
ATOM 641 N N . SER A 1 82 ? -13.635 -12.599 5.154 1.00 92.94 82 SER A N 1
ATOM 642 C CA . SER A 1 82 ? -14.583 -12.576 6.265 1.00 92.94 82 SER A CA 1
ATOM 643 C C . SER A 1 82 ? -14.153 -11.570 7.333 1.00 92.94 82 SER A C 1
ATOM 645 O O . SER A 1 82 ? -12.963 -11.308 7.508 1.00 92.94 82 SER A O 1
ATOM 647 N N . ASP A 1 83 ? -15.114 -11.064 8.110 1.00 88.62 83 ASP A N 1
ATOM 648 C CA . ASP A 1 83 ? -14.827 -10.178 9.245 1.00 88.62 83 ASP A CA 1
ATOM 649 C C . ASP A 1 83 ? -13.811 -10.799 10.223 1.00 88.62 83 ASP A C 1
ATOM 651 O O . ASP A 1 83 ? -12.906 -10.129 10.718 1.00 88.62 83 ASP A O 1
ATOM 655 N N . SER A 1 84 ? -13.913 -12.113 10.454 1.00 90.38 84 SER A N 1
ATOM 656 C CA . SER A 1 84 ? -12.968 -12.852 11.293 1.00 90.38 84 SER A CA 1
ATOM 657 C C . SER A 1 84 ? -11.561 -12.932 10.707 1.00 90.38 84 SER A C 1
ATOM 659 O O . SER A 1 84 ? -10.599 -12.907 11.474 1.00 90.38 84 SER A O 1
ATOM 661 N N . ASP A 1 85 ? -11.420 -13.023 9.382 1.00 91.88 85 ASP A N 1
ATOM 662 C CA . ASP A 1 85 ? -10.108 -13.086 8.728 1.00 91.88 85 ASP A CA 1
ATOM 663 C C . ASP A 1 85 ? -9.418 -11.723 8.788 1.00 91.88 85 ASP A C 1
ATOM 665 O O . ASP A 1 85 ? -8.252 -11.642 9.172 1.00 91.88 85 ASP A O 1
ATOM 669 N N . ILE A 1 86 ? -10.156 -10.647 8.493 1.00 89.56 86 ILE A N 1
ATOM 670 C CA . ILE A 1 86 ? -9.653 -9.269 8.566 1.00 89.56 86 ILE A CA 1
ATOM 671 C C . ILE A 1 86 ? -9.220 -8.945 9.996 1.00 89.56 86 ILE A C 1
ATOM 673 O O . ILE A 1 86 ? -8.079 -8.533 10.208 1.00 89.56 86 ILE A O 1
ATOM 677 N N . SER A 1 87 ? -10.087 -9.200 10.981 1.00 89.31 87 SER A N 1
ATOM 678 C CA . SER A 1 87 ? -9.781 -8.979 12.397 1.00 89.31 87 SER A CA 1
ATOM 679 C C . SER A 1 87 ? -8.561 -9.793 12.849 1.00 89.31 87 SER A C 1
ATOM 681 O O . SER A 1 87 ? -7.645 -9.243 13.456 1.00 89.31 87 SER A O 1
ATOM 683 N N . SER A 1 88 ? -8.473 -11.073 12.468 1.00 90.00 88 SER A N 1
ATOM 684 C CA . SER A 1 88 ? -7.324 -11.925 12.812 1.00 90.00 88 SER A CA 1
ATOM 685 C C . SER A 1 88 ? -6.017 -11.446 12.172 1.00 90.00 88 SER A C 1
ATOM 687 O O . SER A 1 88 ? -4.955 -11.534 12.791 1.00 90.00 88 SER A O 1
ATOM 689 N N . LEU A 1 89 ? -6.066 -10.946 10.933 1.00 88.62 89 LEU A N 1
ATOM 690 C CA . LEU A 1 89 ? -4.905 -10.389 10.237 1.00 88.62 89 LEU A CA 1
ATOM 691 C C . LEU A 1 89 ? -4.455 -9.061 10.856 1.00 88.62 89 LEU A C 1
ATOM 693 O O . LEU A 1 89 ? -3.251 -8.862 11.036 1.00 88.62 89 LEU A O 1
ATOM 697 N N . ALA A 1 90 ? -5.398 -8.186 11.210 1.00 88.06 90 ALA A N 1
ATOM 698 C CA . ALA A 1 90 ? -5.127 -6.940 11.922 1.00 88.06 90 ALA A CA 1
ATOM 699 C C . ALA A 1 90 ? -4.472 -7.223 13.284 1.00 88.06 90 ALA A C 1
ATOM 701 O O . ALA A 1 90 ? -3.392 -6.703 13.575 1.00 88.06 90 ALA A O 1
ATOM 702 N N . ASP A 1 91 ? -5.041 -8.145 14.063 1.00 86.81 91 ASP A N 1
ATOM 703 C CA . ASP A 1 91 ? -4.484 -8.589 15.342 1.00 86.81 91 ASP A CA 1
ATOM 704 C C . ASP A 1 91 ? -3.083 -9.180 15.187 1.00 86.81 91 ASP A C 1
ATOM 706 O O . ASP A 1 91 ? -2.170 -8.854 15.951 1.00 86.81 91 ASP A O 1
ATOM 710 N N . TRP A 1 92 ? -2.881 -10.039 14.186 1.00 85.88 92 TRP A N 1
ATOM 711 C CA . TRP A 1 92 ? -1.578 -10.637 13.918 1.00 85.88 92 TRP A CA 1
ATOM 712 C C . TRP A 1 92 ? -0.527 -9.567 13.594 1.00 85.88 92 TRP A C 1
ATOM 714 O O . TRP A 1 92 ? 0.572 -9.608 14.152 1.00 85.88 92 TRP A O 1
ATOM 724 N N . LEU A 1 93 ? -0.861 -8.575 12.762 1.00 83.06 93 LEU A N 1
ATOM 725 C CA . LEU A 1 93 ? 0.034 -7.461 12.429 1.00 83.06 93 LEU A CA 1
ATOM 726 C C . LEU A 1 93 ? 0.369 -6.588 13.648 1.00 83.06 93 LEU A C 1
ATOM 728 O O . LEU A 1 93 ? 1.512 -6.147 13.776 1.00 83.06 93 LEU A O 1
ATOM 732 N N . GLN A 1 94 ? -0.583 -6.379 14.560 1.00 77.44 94 GLN A N 1
ATOM 733 C CA . GLN A 1 94 ? -0.385 -5.613 15.797 1.00 77.44 94 GLN A CA 1
ATOM 734 C C . GLN A 1 94 ? 0.444 -6.373 16.848 1.00 77.44 94 GLN A C 1
ATOM 736 O O . GLN A 1 94 ? 1.242 -5.782 17.583 1.00 77.44 94 GLN A O 1
ATOM 741 N N . GLN A 1 95 ? 0.273 -7.696 16.941 1.00 76.19 95 GLN A N 1
ATOM 742 C CA . GLN A 1 95 ? 0.979 -8.553 17.904 1.00 76.19 95 GLN A CA 1
ATOM 743 C C . GLN A 1 95 ? 2.433 -8.817 17.520 1.00 76.19 95 GLN A C 1
ATOM 745 O O . GLN A 1 95 ? 3.283 -8.996 18.401 1.00 76.19 95 GLN A O 1
ATOM 750 N N . GLN A 1 96 ? 2.742 -8.817 16.223 1.00 67.44 96 GLN A N 1
ATOM 751 C CA . GLN A 1 96 ? 4.116 -8.753 15.748 1.00 67.44 96 GLN A CA 1
ATOM 752 C C . GLN A 1 96 ? 4.690 -7.427 16.258 1.00 67.44 96 GLN A C 1
ATOM 754 O O . GLN A 1 96 ? 4.473 -6.383 15.670 1.00 67.44 96 GLN A O 1
ATOM 759 N N . ARG A 1 97 ? 5.407 -7.416 17.386 1.00 47.94 97 ARG A N 1
ATOM 760 C CA . ARG A 1 97 ? 6.226 -6.264 17.801 1.00 47.94 97 ARG A CA 1
ATOM 761 C C . ARG A 1 97 ? 7.491 -6.274 16.939 1.00 47.94 97 ARG A C 1
ATOM 763 O O . ARG A 1 97 ? 8.559 -6.644 17.426 1.00 47.94 97 ARG A O 1
ATOM 770 N N . PRO A 1 98 ? 7.345 -6.029 15.628 1.00 53.88 98 PRO A N 1
ATOM 771 C CA . PRO A 1 98 ? 7.555 -4.678 15.122 1.00 53.88 98 PRO A CA 1
ATOM 772 C C . PRO A 1 98 ? 6.629 -4.303 13.939 1.00 53.88 98 PRO A C 1
ATOM 774 O O . PRO A 1 98 ? 7.130 -3.817 12.941 1.00 53.88 98 PRO A O 1
ATOM 777 N N . GLY A 1 99 ? 5.312 -4.502 13.988 1.00 61.19 99 GLY A N 1
ATOM 778 C CA . GLY A 1 99 ? 4.402 -4.343 12.841 1.00 61.19 99 GLY A CA 1
ATOM 779 C C . GLY A 1 99 ? 4.524 -2.977 12.167 1.00 61.19 99 GLY A C 1
ATOM 780 O O . GLY A 1 99 ? 4.763 -2.893 10.963 1.00 61.19 99 GLY A O 1
ATOM 781 N N . ALA A 1 100 ? 4.520 -1.908 12.970 1.00 66.94 100 ALA A N 1
ATOM 782 C CA . ALA A 1 100 ? 4.790 -0.555 12.491 1.00 66.94 100 ALA A CA 1
ATOM 783 C C . ALA A 1 100 ? 6.241 -0.380 12.002 1.00 66.94 100 ALA A C 1
ATOM 785 O O . ALA A 1 100 ? 6.450 0.126 10.908 1.00 66.94 100 ALA A O 1
ATOM 786 N N . SER A 1 101 ? 7.259 -0.823 12.751 1.00 74.12 101 SER A N 1
ATOM 787 C CA . SER A 1 101 ? 8.662 -0.636 12.335 1.00 74.12 101 SER A CA 1
ATOM 788 C C . SER A 1 101 ? 9.040 -1.454 11.092 1.00 74.12 101 SER A C 1
ATOM 790 O O . SER A 1 101 ? 9.864 -1.020 10.295 1.00 74.12 101 SER A O 1
ATOM 792 N N . GLU A 1 102 ? 8.432 -2.621 10.892 1.00 81.94 102 GLU A N 1
ATOM 793 C CA . GLU A 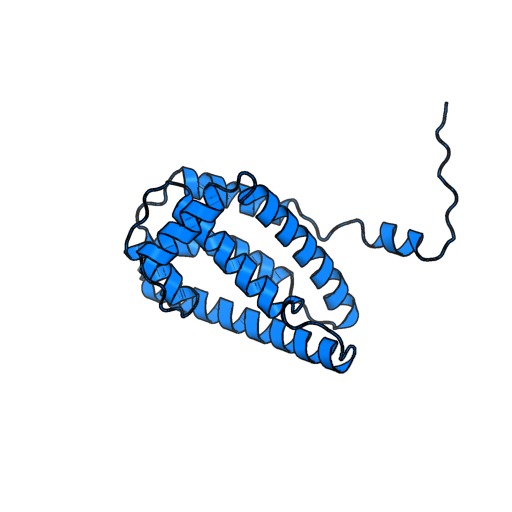1 102 ? 8.615 -3.461 9.710 1.00 81.94 102 GLU A CA 1
ATOM 794 C C . GLU A 1 102 ? 7.827 -2.928 8.515 1.00 81.94 102 GLU A C 1
ATOM 796 O O . GLU A 1 102 ? 8.298 -3.006 7.381 1.00 81.94 102 GLU A O 1
ATOM 801 N N . LEU A 1 103 ? 6.652 -2.331 8.739 1.00 84.94 103 LEU A N 1
ATOM 802 C CA . LEU A 1 103 ? 5.987 -1.540 7.708 1.00 84.94 103 LEU A CA 1
ATOM 803 C C . LEU A 1 103 ? 6.877 -0.366 7.271 1.00 84.94 103 LEU A C 1
ATOM 805 O O . LEU A 1 103 ? 7.096 -0.203 6.075 1.00 84.94 103 LEU A O 1
ATOM 809 N N . ILE A 1 104 ? 7.453 0.383 8.216 1.00 83.75 104 ILE A N 1
ATOM 810 C CA . ILE A 1 104 ? 8.392 1.474 7.922 1.00 83.75 104 ILE A CA 1
ATOM 811 C C . ILE A 1 104 ? 9.604 0.969 7.122 1.00 83.75 104 ILE A C 1
ATOM 813 O O . ILE A 1 104 ? 9.913 1.523 6.070 1.00 83.75 104 ILE A O 1
ATOM 817 N N . ASN A 1 105 ? 10.237 -0.135 7.534 1.00 83.06 105 ASN A N 1
ATOM 818 C CA . ASN A 1 105 ? 11.353 -0.730 6.787 1.00 83.06 105 ASN A CA 1
ATOM 819 C C . ASN A 1 105 ? 10.971 -1.102 5.346 1.00 83.06 105 ASN A C 1
ATOM 821 O O . ASN A 1 105 ? 11.780 -0.967 4.423 1.00 83.06 105 ASN A O 1
ATOM 825 N N . ARG A 1 106 ? 9.758 -1.626 5.143 1.00 85.44 106 ARG A N 1
ATOM 826 C CA . ARG A 1 106 ? 9.260 -1.994 3.813 1.00 85.44 106 ARG A CA 1
ATOM 827 C C . ARG A 1 106 ? 8.938 -0.769 2.976 1.00 85.44 106 ARG A C 1
ATOM 829 O O . ARG A 1 106 ? 9.294 -0.759 1.800 1.00 85.44 106 ARG A O 1
ATOM 836 N N . LEU A 1 107 ? 8.362 0.267 3.579 1.00 87.75 107 LEU A N 1
ATOM 837 C CA . LEU A 1 107 ? 8.162 1.558 2.933 1.00 87.75 107 LEU A CA 1
ATOM 838 C C . LEU A 1 107 ? 9.503 2.163 2.494 1.00 87.75 107 LEU A C 1
ATOM 840 O O . LEU A 1 107 ? 9.632 2.517 1.328 1.00 87.75 107 LEU A O 1
ATOM 844 N N . ASP A 1 108 ? 10.526 2.192 3.352 1.00 85.00 108 ASP A N 1
ATOM 845 C CA . ASP A 1 108 ? 11.875 2.681 3.011 1.00 85.00 108 ASP A CA 1
ATOM 846 C C . ASP A 1 108 ? 12.461 1.959 1.792 1.00 85.00 108 ASP A C 1
ATOM 848 O O . ASP A 1 108 ? 12.957 2.569 0.839 1.00 85.00 108 ASP A O 1
ATOM 852 N N . ARG A 1 109 ? 12.403 0.622 1.813 1.00 85.25 109 ARG A N 1
ATOM 853 C CA . ARG A 1 109 ? 12.917 -0.212 0.720 1.00 85.25 109 ARG A CA 1
ATOM 854 C C . ARG A 1 109 ? 12.138 0.019 -0.566 1.00 85.25 109 ARG A C 1
ATOM 856 O O . ARG A 1 109 ? 12.756 0.119 -1.624 1.00 85.25 109 ARG A O 1
ATOM 863 N N . PHE A 1 110 ? 10.816 0.122 -0.470 1.00 89.00 110 PHE A N 1
ATOM 864 C CA . PHE A 1 110 ? 9.947 0.394 -1.605 1.00 89.00 110 PHE A CA 1
ATOM 865 C C . PHE A 1 110 ? 10.255 1.761 -2.221 1.00 89.00 110 PHE A C 1
ATOM 867 O O . PHE A 1 110 ? 10.506 1.833 -3.422 1.00 89.00 110 PHE A O 1
ATOM 874 N N . GLN A 1 111 ? 10.339 2.817 -1.404 1.00 87.88 111 GLN A N 1
ATOM 875 C CA . GLN A 1 111 ? 10.677 4.174 -1.841 1.00 87.88 111 GLN A CA 1
ATOM 876 C C . GLN A 1 111 ? 12.045 4.242 -2.522 1.00 87.88 111 GLN A C 1
ATOM 878 O O . GLN A 1 111 ? 12.189 4.855 -3.583 1.00 87.88 111 GLN A O 1
ATOM 883 N N . LEU A 1 112 ? 13.053 3.585 -1.942 1.00 84.56 112 LEU A N 1
ATOM 884 C CA . LEU A 1 112 ? 14.385 3.519 -2.532 1.00 84.56 112 LEU A CA 1
ATOM 885 C C . LEU A 1 112 ? 14.361 2.788 -3.878 1.00 84.56 112 LEU A C 1
ATOM 887 O O . LEU A 1 112 ? 14.944 3.272 -4.846 1.00 84.56 112 LEU A O 1
ATOM 891 N N . ALA A 1 113 ? 13.704 1.630 -3.941 1.00 85.88 113 ALA A N 1
ATOM 892 C CA . ALA A 1 113 ? 13.649 0.816 -5.147 1.00 85.88 113 ALA A CA 1
ATOM 893 C C . ALA A 1 113 ? 12.916 1.544 -6.283 1.00 85.88 113 ALA A C 1
ATOM 895 O O . ALA A 1 113 ? 13.421 1.575 -7.407 1.00 85.88 113 ALA A O 1
ATOM 896 N N . ILE A 1 114 ? 11.787 2.198 -5.991 1.00 87.56 114 ILE A N 1
ATOM 897 C CA . ILE A 1 114 ? 11.053 2.958 -7.004 1.00 87.56 114 ILE A CA 1
ATOM 898 C C . ILE A 1 114 ? 11.839 4.199 -7.430 1.00 87.56 114 ILE A C 1
ATOM 900 O O . ILE A 1 114 ? 12.018 4.396 -8.622 1.00 87.56 114 ILE A O 1
ATOM 904 N N . SER A 1 115 ? 12.457 4.940 -6.501 1.00 85.31 115 SER A N 1
ATOM 905 C CA . SER A 1 115 ? 13.333 6.082 -6.824 1.00 85.31 115 SER A CA 1
ATOM 906 C C . SER A 1 115 ? 14.465 5.716 -7.791 1.00 85.31 115 SER A C 1
ATOM 908 O O . SER A 1 115 ? 14.919 6.551 -8.574 1.00 85.31 115 SER A O 1
ATOM 910 N N . VAL A 1 116 ? 14.973 4.480 -7.724 1.00 83.06 116 VAL A N 1
ATOM 911 C CA . VAL A 1 116 ? 15.937 3.968 -8.707 1.00 83.06 116 VAL A CA 1
ATOM 912 C C . VAL A 1 116 ? 15.241 3.701 -10.039 1.00 83.06 116 VAL A C 1
ATOM 914 O O . VAL A 1 116 ? 15.712 4.178 -11.068 1.00 83.06 116 VAL A O 1
ATOM 917 N N . ALA A 1 117 ? 14.117 2.986 -10.032 1.00 82.62 117 ALA A N 1
ATOM 918 C CA . ALA A 1 117 ? 13.374 2.637 -11.240 1.00 82.62 117 ALA A CA 1
ATOM 919 C C . ALA A 1 117 ? 12.873 3.865 -12.030 1.00 82.62 117 ALA A C 1
ATOM 921 O O . ALA A 1 117 ? 12.980 3.882 -13.257 1.00 82.62 117 ALA A O 1
ATOM 922 N N . GLU A 1 118 ? 12.397 4.922 -11.369 1.00 83.44 118 GLU A N 1
ATOM 923 C CA . GLU A 1 118 ? 11.927 6.159 -12.018 1.00 83.44 118 GLU A CA 1
ATOM 924 C C . GLU A 1 118 ? 13.033 6.835 -12.840 1.00 83.44 118 GLU A C 1
ATOM 926 O O . GLU A 1 118 ? 12.799 7.282 -13.963 1.00 83.44 118 GLU A O 1
ATOM 931 N N . ARG A 1 119 ? 14.279 6.824 -12.340 1.00 80.62 119 ARG A N 1
ATOM 932 C CA . ARG A 1 119 ? 15.444 7.385 -13.053 1.00 80.62 119 ARG A CA 1
ATOM 933 C C . ARG A 1 119 ? 15.750 6.654 -14.356 1.00 80.62 119 ARG A C 1
ATOM 935 O O . ARG A 1 119 ? 16.318 7.252 -15.265 1.00 80.62 119 ARG A O 1
ATOM 942 N N . HIS A 1 120 ? 15.405 5.372 -14.432 1.00 76.81 120 HIS A N 1
ATOM 943 C CA . HIS A 1 120 ? 15.635 4.542 -15.611 1.00 76.81 120 HIS A CA 1
ATOM 944 C C . HIS A 1 120 ? 14.438 4.529 -16.567 1.00 76.81 120 HIS A C 1
ATOM 946 O O . HIS A 1 120 ? 14.624 4.353 -17.767 1.00 76.81 120 HIS A O 1
ATOM 952 N N . THR A 1 121 ? 13.222 4.739 -16.059 1.00 75.81 121 THR A N 1
ATOM 953 C CA . THR A 1 121 ? 11.980 4.534 -16.823 1.00 75.81 121 THR A CA 1
ATOM 954 C C . THR A 1 121 ? 11.227 5.813 -17.183 1.00 75.81 121 THR A C 1
ATOM 956 O O . THR A 1 121 ? 10.296 5.736 -17.986 1.00 75.81 121 THR A O 1
ATOM 959 N N . GLN A 1 122 ? 11.622 6.968 -16.627 1.00 79.50 122 GLN A N 1
ATOM 960 C CA . GLN A 1 122 ? 10.937 8.266 -16.762 1.00 79.50 122 GLN A CA 1
ATOM 961 C C . GLN A 1 122 ? 9.470 8.254 -16.289 1.00 79.50 122 GLN A C 1
ATOM 963 O O . GLN A 1 122 ? 8.702 9.155 -16.616 1.00 79.50 122 GLN A O 1
ATOM 968 N N . LEU A 1 123 ? 9.059 7.227 -15.542 1.00 79.75 123 LEU A N 1
ATOM 969 C CA . LEU A 1 123 ? 7.742 7.160 -14.919 1.00 79.75 123 LEU A CA 1
ATOM 970 C C . LEU A 1 123 ? 7.807 7.857 -13.556 1.00 79.75 123 LEU A C 1
ATOM 972 O O . LEU A 1 123 ? 8.714 7.574 -12.787 1.00 79.75 123 LEU A O 1
ATOM 976 N N . GLU A 1 124 ? 6.843 8.726 -13.252 1.00 86.56 124 GLU A N 1
ATOM 977 C CA . GLU A 1 124 ? 6.705 9.389 -11.943 1.00 86.56 124 GLU A CA 1
ATOM 978 C C . GLU A 1 124 ? 5.630 8.668 -11.109 1.00 86.56 124 GLU A C 1
ATOM 980 O O . GLU A 1 124 ? 4.431 8.932 -11.235 1.00 86.56 124 GLU A O 1
ATOM 985 N N . LEU A 1 125 ? 6.045 7.684 -10.320 1.00 86.44 125 LEU A N 1
ATOM 986 C CA . LEU A 1 125 ? 5.217 6.722 -9.589 1.00 86.44 125 LEU A CA 1
ATOM 987 C C . LEU A 1 125 ? 5.286 6.884 -8.067 1.00 86.44 125 LEU A C 1
ATOM 989 O O . LEU A 1 125 ? 4.302 6.586 -7.391 1.00 86.44 125 LEU A O 1
ATOM 993 N N . LEU A 1 126 ? 6.409 7.366 -7.534 1.00 87.81 126 LEU A N 1
ATOM 994 C CA . LEU A 1 126 ? 6.656 7.477 -6.102 1.00 87.81 126 LEU A CA 1
ATOM 995 C C . LEU A 1 126 ? 5.713 8.480 -5.441 1.00 87.81 126 LEU A C 1
ATOM 997 O O . LEU A 1 126 ? 5.008 8.106 -4.511 1.00 87.81 126 LEU A O 1
ATOM 1001 N N . GLU A 1 127 ? 5.662 9.724 -5.922 1.00 86.88 127 GLU A N 1
ATOM 1002 C CA . GLU A 1 127 ? 4.829 10.765 -5.298 1.00 86.88 127 GLU A CA 1
ATOM 1003 C C . GLU A 1 127 ? 3.338 10.370 -5.242 1.00 86.88 127 GLU A C 1
ATOM 1005 O O . GLU A 1 127 ? 2.759 10.425 -4.153 1.00 86.88 127 GLU A O 1
ATOM 1010 N N . PRO A 1 128 ? 2.724 9.851 -6.328 1.00 85.62 128 PRO A N 1
ATOM 1011 C CA . PRO A 1 128 ? 1.362 9.316 -6.274 1.00 85.62 128 PRO A CA 1
ATOM 1012 C C . PRO A 1 128 ? 1.172 8.182 -5.258 1.00 85.62 128 PRO A C 1
ATOM 1014 O O . PRO A 1 128 ? 0.122 8.095 -4.625 1.00 85.62 128 PRO A O 1
ATOM 1017 N N . ALA A 1 129 ? 2.168 7.306 -5.079 1.00 88.69 129 ALA A N 1
ATOM 1018 C CA . ALA A 1 129 ? 2.094 6.241 -4.081 1.00 88.69 129 ALA A CA 1
ATOM 1019 C C . ALA A 1 129 ? 2.162 6.792 -2.650 1.00 88.69 129 ALA A C 1
ATOM 1021 O O . ALA A 1 129 ? 1.372 6.382 -1.802 1.00 88.69 129 ALA A O 1
ATOM 1022 N N . LEU A 1 130 ? 3.048 7.757 -2.385 1.00 88.06 130 LEU A N 1
ATOM 1023 C CA . LEU A 1 130 ? 3.148 8.416 -1.079 1.00 88.06 130 LEU A CA 1
ATOM 1024 C C . LEU A 1 130 ? 1.881 9.205 -0.740 1.00 88.06 130 LEU A C 1
ATOM 1026 O O . LEU A 1 130 ? 1.418 9.172 0.397 1.00 88.06 130 LEU A O 1
ATOM 1030 N N . GLU A 1 131 ? 1.297 9.914 -1.705 1.00 85.12 131 GLU A N 1
ATOM 1031 C CA . GLU A 1 131 ? -0.002 10.574 -1.544 1.00 85.12 131 GLU A CA 1
ATOM 1032 C C . GLU A 1 131 ? -1.112 9.567 -1.217 1.00 85.12 131 GLU A C 1
ATOM 1034 O O . GLU A 1 131 ? -1.888 9.777 -0.280 1.00 85.12 131 GLU A O 1
ATOM 1039 N N . PHE A 1 132 ? -1.140 8.428 -1.909 1.00 88.06 132 PHE A N 1
ATOM 1040 C CA . PHE A 1 132 ? -2.111 7.378 -1.624 1.00 88.06 132 PHE A CA 1
ATOM 1041 C C . PHE A 1 132 ? -1.936 6.788 -0.213 1.00 88.06 132 PHE A C 1
ATOM 1043 O O . PHE A 1 132 ? -2.911 6.661 0.521 1.00 88.06 132 PHE A O 1
ATOM 1050 N N . PHE A 1 133 ? -0.705 6.512 0.230 1.00 88.38 133 PHE A N 1
ATOM 1051 C CA . PHE A 1 133 ? -0.447 6.025 1.593 1.00 88.38 133 PHE A CA 1
ATOM 1052 C C . PHE A 1 133 ? -0.919 7.010 2.674 1.00 88.38 133 PHE A C 1
ATOM 1054 O O . PHE A 1 133 ? -1.525 6.587 3.657 1.00 88.38 133 PHE A O 1
ATOM 1061 N N . ARG A 1 134 ? -0.693 8.319 2.479 1.00 82.38 134 ARG A N 1
ATOM 1062 C CA . ARG A 1 134 ? -1.146 9.378 3.406 1.00 82.38 134 ARG A CA 1
ATOM 1063 C C . ARG A 1 134 ? -2.668 9.444 3.511 1.00 82.38 134 ARG A C 1
ATOM 1065 O O . ARG A 1 134 ? -3.219 9.665 4.589 1.00 82.38 134 ARG A O 1
ATOM 1072 N N . THR A 1 135 ? -3.351 9.265 2.385 1.00 81.12 135 THR A N 1
ATOM 1073 C CA . THR A 1 135 ? -4.815 9.365 2.308 1.00 81.12 135 THR A CA 1
ATOM 1074 C C . THR A 1 135 ? -5.525 8.084 2.745 1.00 81.12 135 THR A C 1
ATOM 1076 O O . THR A 1 135 ? -6.671 8.160 3.179 1.00 81.12 135 THR A O 1
ATOM 1079 N N . LEU A 1 136 ? -4.851 6.928 2.728 1.00 80.75 136 LEU A N 1
ATOM 1080 C CA . LEU A 1 136 ? -5.438 5.640 3.110 1.00 80.75 136 LEU A CA 1
ATOM 1081 C C . LEU A 1 136 ? -5.996 5.637 4.540 1.00 80.75 136 LEU A C 1
ATOM 1083 O O . LEU A 1 136 ? -7.112 5.175 4.761 1.00 80.75 136 LEU A O 1
ATOM 1087 N N . GLY A 1 137 ? -5.248 6.207 5.491 1.00 66.88 137 GLY A N 1
ATOM 1088 C CA . GLY A 1 137 ? -5.699 6.314 6.881 1.00 66.88 137 GLY A CA 1
ATOM 1089 C C . GLY A 1 137 ? -6.949 7.184 7.022 1.00 66.88 137 GLY A C 1
ATOM 1090 O O . GLY A 1 137 ? -7.863 6.817 7.744 1.00 66.88 137 GLY A O 1
ATOM 1091 N N . GLN A 1 138 ? -7.056 8.269 6.246 1.00 69.75 138 GLN A N 1
ATOM 1092 C CA . GLN A 1 138 ? -8.247 9.129 6.240 1.00 69.75 138 GLN A CA 1
ATOM 1093 C C . GLN A 1 138 ? -9.462 8.439 5.616 1.00 69.75 138 GLN A C 1
ATOM 1095 O O . GLN A 1 138 ? -10.586 8.678 6.040 1.00 69.75 138 GLN A O 1
ATOM 1100 N N . VAL A 1 139 ? -9.259 7.600 4.597 1.00 74.69 139 VAL A N 1
ATOM 1101 C CA . VAL A 1 139 ? -10.358 6.857 3.968 1.00 74.69 139 VAL A CA 1
ATOM 1102 C C . VAL A 1 139 ? -10.967 5.876 4.964 1.00 74.69 139 VAL A C 1
ATOM 1104 O O . VAL A 1 139 ? -12.184 5.823 5.064 1.00 74.69 139 VAL A O 1
ATOM 1107 N N . ILE A 1 140 ? -10.139 5.155 5.721 1.00 69.25 140 ILE A N 1
ATOM 1108 C CA . ILE A 1 140 ? -10.592 4.187 6.732 1.00 69.25 140 ILE A CA 1
ATOM 1109 C C . ILE A 1 140 ? -11.270 4.916 7.902 1.00 69.25 140 ILE A C 1
ATOM 1111 O O . ILE A 1 140 ? -12.419 4.621 8.216 1.00 69.25 140 ILE A O 1
ATOM 1115 N N . ALA A 1 141 ? -10.628 5.971 8.413 1.00 63.91 141 ALA A N 1
ATOM 1116 C CA . ALA A 1 141 ? -11.136 6.853 9.467 1.00 63.91 141 ALA A CA 1
ATOM 1117 C C . ALA A 1 141 ? -12.551 7.396 9.235 1.00 63.91 141 ALA A C 1
ATOM 1119 O O . ALA A 1 141 ? -13.351 7.542 10.155 1.00 63.91 141 ALA A O 1
ATOM 1120 N N . VAL A 1 142 ? -12.846 7.798 7.996 1.00 64.75 142 VAL A N 1
ATOM 1121 C CA . VAL A 1 142 ? -14.120 8.449 7.662 1.00 64.75 142 VAL A CA 1
ATOM 1122 C C . VAL A 1 142 ? -15.278 7.447 7.657 1.00 64.75 142 VAL A C 1
ATOM 1124 O O . VAL A 1 142 ? -16.432 7.860 7.761 1.00 64.75 142 VAL A O 1
ATOM 1127 N N . ILE A 1 143 ? -14.991 6.150 7.556 1.00 62.88 143 ILE A N 1
ATOM 1128 C CA . ILE A 1 143 ? -16.004 5.092 7.467 1.00 62.88 143 ILE A CA 1
ATOM 1129 C C . ILE A 1 143 ? -16.363 4.546 8.844 1.00 62.88 143 ILE A C 1
ATOM 1131 O O . ILE A 1 143 ? -17.501 4.136 9.048 1.00 62.88 143 ILE A O 1
ATOM 1135 N N . ASP A 1 144 ? -15.426 4.613 9.784 1.00 64.50 144 ASP A N 1
ATOM 1136 C CA . ASP A 1 144 ? -15.645 4.220 11.171 1.00 64.50 144 ASP A CA 1
ATOM 1137 C C . ASP A 1 144 ? -16.609 5.172 11.922 1.00 64.50 144 ASP A C 1
ATOM 1139 O O . ASP A 1 144 ? -17.133 4.865 12.987 1.00 64.50 144 ASP A O 1
ATOM 1143 N N . GLU A 1 145 ? -16.891 6.361 11.365 1.00 60.88 145 GLU A N 1
ATOM 1144 C CA . GLU A 1 145 ? -17.628 7.485 11.987 1.00 60.88 145 GLU A CA 1
ATOM 1145 C C . GLU A 1 145 ? -17.012 8.017 13.304 1.00 60.88 145 GLU A C 1
ATOM 1147 O O . GLU A 1 145 ? -17.238 9.179 13.665 1.00 60.88 145 GLU A O 1
ATOM 1152 N N . VAL A 1 146 ? -16.194 7.213 13.986 1.00 61.06 146 VAL A N 1
ATOM 1153 C CA . VAL A 1 146 ? -15.512 7.458 15.252 1.00 61.06 146 VAL A CA 1
ATOM 1154 C C . VAL A 1 146 ? -14.022 7.236 15.037 1.00 61.06 146 VAL A C 1
ATOM 1156 O O . VAL A 1 146 ? -13.486 6.200 15.360 1.00 61.06 146 VAL A O 1
ATOM 1159 N N . TYR A 1 147 ? -13.319 8.235 14.513 1.00 66.38 147 TYR A N 1
ATOM 1160 C CA . TYR A 1 147 ? -11.868 8.118 14.383 1.00 66.38 147 TYR A CA 1
ATOM 1161 C C . TYR A 1 147 ? -11.200 8.057 15.767 1.00 66.38 147 TYR A C 1
ATOM 1163 O O . TYR A 1 147 ? -11.213 9.051 16.511 1.00 66.38 147 TYR A O 1
ATOM 1171 N N . HIS A 1 148 ? -10.650 6.900 16.136 1.00 76.31 148 HIS A N 1
ATOM 1172 C CA . HIS A 1 148 ? -10.129 6.643 17.475 1.00 76.31 148 HIS A CA 1
ATOM 1173 C C . HIS A 1 148 ? -8.747 7.303 17.678 1.00 76.31 148 HIS A C 1
ATOM 1175 O O . HIS A 1 148 ? -7.944 7.407 16.747 1.00 76.31 148 HIS A O 1
ATOM 1181 N N . PRO A 1 149 ? -8.388 7.728 18.910 1.00 79.94 149 PRO A N 1
ATOM 1182 C CA . PRO A 1 149 ? -7.096 8.376 19.166 1.00 79.94 149 PRO A CA 1
ATOM 1183 C C . PRO A 1 149 ? -5.877 7.544 18.744 1.00 79.94 149 PRO A C 1
ATOM 1185 O O . PRO A 1 149 ? -4.890 8.104 18.280 1.00 79.94 149 PRO A O 1
ATOM 1188 N N . ASN A 1 150 ? -5.944 6.214 18.867 1.00 80.31 150 ASN A N 1
ATOM 1189 C CA . ASN A 1 150 ? -4.836 5.329 18.493 1.00 80.31 150 ASN A CA 1
ATOM 1190 C C . ASN A 1 150 ? -4.641 5.239 16.970 1.00 80.31 150 ASN A C 1
ATOM 1192 O O . ASN A 1 150 ? -3.506 5.142 16.502 1.00 80.31 150 ASN A O 1
ATOM 1196 N N . GLU A 1 151 ? -5.731 5.281 16.204 1.00 76.69 151 GLU A N 1
ATOM 1197 C CA . GLU A 1 151 ? -5.690 5.345 14.743 1.00 76.69 151 GLU A CA 1
ATOM 1198 C C . GLU A 1 151 ? -5.107 6.679 14.279 1.00 76.69 151 GLU A C 1
ATOM 1200 O O . GLU A 1 151 ? -4.236 6.708 13.408 1.00 76.69 151 GLU A O 1
ATOM 1205 N N . ASN A 1 152 ? -5.528 7.777 14.921 1.00 80.19 152 ASN A N 1
ATOM 1206 C CA . ASN A 1 152 ? -4.986 9.106 14.668 1.00 80.19 152 ASN A CA 1
ATOM 1207 C C . ASN A 1 152 ? -3.483 9.166 14.967 1.00 80.19 152 ASN A C 1
ATOM 1209 O O . ASN A 1 152 ? -2.719 9.616 14.120 1.00 80.19 152 ASN A O 1
ATOM 1213 N N . ASP A 1 153 ? -3.039 8.647 16.114 1.00 81.94 153 ASP A N 1
ATOM 1214 C CA . ASP A 1 153 ? -1.617 8.569 16.469 1.00 81.94 153 ASP A CA 1
ATOM 1215 C C . ASP A 1 153 ? -0.811 7.767 15.432 1.00 81.94 153 ASP A C 1
ATOM 1217 O O . ASP A 1 153 ? 0.299 8.155 15.054 1.00 81.94 153 ASP A O 1
ATOM 1221 N N . PHE A 1 154 ? -1.336 6.635 14.951 1.00 82.62 154 PHE A N 1
ATOM 1222 C CA . PHE A 1 154 ? -0.671 5.865 13.898 1.00 82.62 154 PHE A CA 1
ATOM 1223 C C . PHE A 1 154 ? -0.625 6.639 12.575 1.00 82.62 154 PHE A C 1
ATOM 1225 O O . PHE A 1 154 ? 0.427 6.690 11.932 1.00 82.62 154 PHE A O 1
ATOM 1232 N N . HIS A 1 155 ? -1.732 7.267 12.177 1.00 81.88 155 HIS A N 1
ATOM 1233 C CA . HIS A 1 155 ? -1.835 8.046 10.944 1.00 81.88 155 HIS A CA 1
ATOM 1234 C C . HIS A 1 155 ? -0.919 9.268 10.947 1.00 81.88 155 HIS A C 1
ATOM 1236 O O . HIS A 1 155 ? -0.213 9.504 9.965 1.00 81.88 155 HIS A O 1
ATOM 1242 N N . GLU A 1 156 ? -0.868 10.014 12.049 1.00 82.62 156 GLU A N 1
ATOM 1243 C CA . GLU A 1 156 ? 0.044 11.142 12.234 1.00 82.62 156 GLU A CA 1
ATOM 1244 C C . GLU A 1 156 ? 1.495 10.683 12.114 1.00 82.62 156 GLU A C 1
ATOM 1246 O O . GLU A 1 156 ? 2.241 11.240 11.311 1.00 82.62 156 GLU A O 1
ATOM 1251 N N . ARG A 1 157 ? 1.879 9.598 12.794 1.00 82.75 157 ARG A N 1
ATOM 1252 C CA . ARG A 1 157 ? 3.237 9.041 12.699 1.00 82.75 157 ARG A CA 1
ATOM 1253 C C . ARG A 1 157 ? 3.586 8.558 11.293 1.00 82.75 157 ARG A C 1
ATOM 1255 O O . ARG A 1 157 ? 4.721 8.742 10.853 1.00 82.75 157 ARG A O 1
ATOM 1262 N N . LEU A 1 158 ? 2.639 7.943 10.583 1.00 82.94 158 LEU A N 1
ATOM 1263 C CA . LEU A 1 158 ? 2.819 7.546 9.187 1.00 82.94 158 LEU A CA 1
ATOM 1264 C C . LEU A 1 158 ? 3.037 8.780 8.301 1.00 82.94 158 LEU A C 1
ATOM 1266 O O . LEU A 1 158 ? 3.957 8.788 7.488 1.00 82.94 158 LEU A O 1
ATOM 1270 N N . ASN A 1 159 ? 2.239 9.834 8.475 1.00 81.00 159 ASN A N 1
ATOM 1271 C CA . ASN A 1 159 ? 2.368 11.074 7.710 1.00 81.00 159 ASN A CA 1
ATOM 1272 C C . ASN A 1 159 ? 3.668 11.812 8.010 1.00 81.00 159 ASN A C 1
ATOM 1274 O O . ASN A 1 159 ? 4.341 12.244 7.077 1.00 81.00 159 ASN A O 1
ATOM 1278 N N . GLU A 1 160 ? 4.031 11.944 9.285 1.00 81.94 160 GLU A N 1
ATOM 1279 C CA . GLU A 1 160 ? 5.308 12.510 9.708 1.00 81.94 160 GLU A CA 1
ATOM 1280 C C . GLU A 1 160 ? 6.453 11.757 9.050 1.00 81.94 160 GLU A C 1
ATOM 1282 O O . GLU A 1 160 ? 7.329 12.372 8.454 1.00 81.94 160 GLU A O 1
ATOM 1287 N N . TRP A 1 161 ? 6.420 10.426 9.072 1.00 79.56 161 TRP A N 1
ATOM 1288 C CA . TRP A 1 161 ? 7.447 9.620 8.435 1.00 79.56 161 TRP A CA 1
ATOM 1289 C C . TRP A 1 161 ? 7.482 9.810 6.910 1.00 79.56 161 TRP A C 1
ATOM 1291 O O . TRP A 1 161 ? 8.550 10.028 6.347 1.00 79.56 161 TRP A O 1
ATOM 1301 N N . LEU A 1 162 ? 6.329 9.812 6.235 1.00 80.12 162 LEU A N 1
ATOM 1302 C CA . LEU A 1 162 ? 6.246 10.035 4.785 1.00 80.12 162 LEU A CA 1
ATOM 1303 C C . LEU A 1 162 ? 6.705 11.449 4.377 1.00 80.12 162 LEU A C 1
ATOM 1305 O O . LEU A 1 162 ? 7.212 11.617 3.273 1.00 80.12 162 LEU A O 1
ATOM 1309 N N . GLN A 1 163 ? 6.555 12.455 5.248 1.00 71.94 163 GLN A N 1
ATOM 1310 C CA . GLN A 1 163 ? 7.036 13.829 5.029 1.00 71.94 163 GLN A CA 1
ATOM 1311 C C . GLN A 1 163 ? 8.524 14.008 5.369 1.00 71.94 163 GLN A C 1
ATOM 1313 O O . GLN A 1 163 ? 9.233 14.750 4.689 1.00 71.94 163 GLN A O 1
ATOM 1318 N N . LEU A 1 164 ? 8.993 13.354 6.436 1.00 60.72 164 LEU A N 1
ATOM 1319 C CA . LEU A 1 164 ? 10.379 13.385 6.912 1.00 60.72 164 LEU A CA 1
ATOM 1320 C C . LEU A 1 164 ? 11.303 12.455 6.135 1.00 60.72 164 LEU A C 1
ATOM 1322 O O . LEU A 1 164 ? 12.514 12.527 6.343 1.00 60.72 164 LEU A O 1
ATOM 1326 N N . SER A 1 165 ? 10.757 11.607 5.267 1.00 51.25 165 SER A N 1
ATOM 1327 C CA . SER A 1 165 ? 11.488 10.845 4.261 1.00 51.25 165 SER A CA 1
ATOM 1328 C C . SER A 1 165 ? 11.611 11.683 2.982 1.00 51.25 165 SER A C 1
ATOM 1330 O O . SER A 1 165 ? 10.822 11.502 2.053 1.00 51.25 165 SER A O 1
ATOM 1332 N N . PRO A 1 166 ? 12.584 12.616 2.870 1.00 45.28 166 PRO A N 1
ATOM 1333 C CA . PRO A 1 166 ? 12.945 13.140 1.563 1.00 45.28 166 PRO A CA 1
ATOM 1334 C C . PRO A 1 166 ? 13.388 11.955 0.691 1.00 45.28 166 PRO A C 1
ATOM 1336 O O . PRO A 1 166 ? 13.962 11.000 1.233 1.00 45.28 166 PRO A O 1
ATOM 1339 N N . PRO A 1 167 ? 13.203 12.007 -0.645 1.00 41.97 167 PRO A N 1
ATOM 1340 C CA . PRO A 1 167 ? 13.784 11.003 -1.532 1.00 41.97 167 PRO A CA 1
ATOM 1341 C C . PRO A 1 167 ? 15.257 10.844 -1.139 1.00 41.97 167 PRO A C 1
ATOM 1343 O O . PRO A 1 167 ? 15.967 11.854 -1.070 1.00 41.97 167 PRO A O 1
ATOM 1346 N N . PRO A 1 168 ? 15.712 9.632 -0.777 1.00 39.84 168 PRO A N 1
ATOM 1347 C CA . PRO A 1 168 ? 16.850 9.477 0.114 1.00 39.84 168 PRO A CA 1
ATOM 1348 C C . PRO A 1 168 ? 18.073 10.244 -0.415 1.00 39.84 168 PRO A C 1
ATOM 1350 O O . PRO A 1 168 ? 18.573 9.912 -1.503 1.00 39.84 168 PRO A O 1
ATOM 1353 N N . PRO A 1 169 ? 18.612 11.237 0.329 1.00 38.72 169 PRO A N 1
ATOM 1354 C CA . PRO A 1 169 ? 19.884 11.878 0.012 1.00 38.72 169 PRO A CA 1
ATOM 1355 C C . PRO A 1 169 ? 21.017 10.893 0.341 1.00 38.72 169 PRO A C 1
ATOM 1357 O O . PRO A 1 169 ? 21.744 11.017 1.317 1.00 38.72 169 PRO A O 1
ATOM 1360 N N . GLY A 1 170 ? 21.124 9.837 -0.463 1.00 36.16 170 GLY A N 1
ATOM 1361 C CA . GLY A 1 170 ? 22.004 8.693 -0.207 1.00 36.16 170 GLY A CA 1
ATOM 1362 C C . GLY A 1 170 ? 22.294 7.833 -1.438 1.00 36.16 170 GLY A C 1
ATOM 1363 O O . GLY A 1 170 ? 23.271 7.083 -1.453 1.00 36.16 170 GLY A O 1
ATOM 1364 N N . LEU A 1 171 ? 21.537 8.000 -2.527 1.00 39.44 171 LEU A N 1
ATOM 1365 C CA . LEU A 1 171 ? 21.838 7.361 -3.814 1.00 39.44 171 LEU A CA 1
ATOM 1366 C C . LEU A 1 171 ? 23.100 7.937 -4.485 1.00 39.44 171 LEU A C 1
ATOM 1368 O O . LEU A 1 171 ? 23.798 7.213 -5.187 1.00 39.44 171 LEU A O 1
ATOM 1372 N N . ALA A 1 172 ? 23.464 9.192 -4.192 1.00 33.75 172 ALA A N 1
ATOM 1373 C CA . ALA A 1 172 ? 24.742 9.776 -4.617 1.00 33.75 172 ALA A CA 1
ATOM 1374 C C . ALA A 1 172 ? 25.962 9.191 -3.868 1.00 33.75 172 ALA A C 1
ATOM 1376 O O . ALA A 1 172 ? 27.075 9.220 -4.391 1.00 33.75 172 ALA A O 1
ATOM 1377 N N . LEU A 1 173 ? 25.766 8.638 -2.662 1.00 34.06 173 LEU A N 1
ATOM 1378 C CA . LEU A 1 173 ? 26.835 8.058 -1.838 1.00 34.06 173 LEU A CA 1
ATOM 1379 C C . LEU A 1 173 ? 27.037 6.558 -2.104 1.00 34.06 173 LEU A C 1
ATOM 1381 O O . LEU A 1 173 ? 28.174 6.093 -2.122 1.00 34.06 173 LEU A O 1
ATOM 1385 N N . ARG A 1 174 ? 25.967 5.800 -2.382 1.00 36.16 174 ARG A N 1
ATOM 1386 C CA . ARG A 1 174 ? 26.069 4.356 -2.676 1.00 36.16 174 ARG A CA 1
ATOM 1387 C C . ARG A 1 174 ? 26.481 4.030 -4.115 1.00 36.16 174 ARG A C 1
ATOM 1389 O O . ARG A 1 174 ? 27.105 2.995 -4.321 1.00 36.16 174 ARG A O 1
ATOM 1396 N N . LEU A 1 175 ? 26.234 4.920 -5.082 1.00 33.78 175 LEU A N 1
ATOM 1397 C CA . LEU A 1 175 ? 26.783 4.781 -6.441 1.00 33.78 175 LEU A CA 1
ATOM 1398 C C . LEU A 1 175 ? 28.294 5.078 -6.496 1.00 33.78 175 LEU A C 1
ATOM 1400 O O . LEU A 1 175 ? 29.009 4.414 -7.235 1.00 33.78 175 LEU A O 1
ATOM 1404 N N . LYS A 1 176 ? 28.819 5.963 -5.633 1.00 32.06 176 LYS A N 1
ATOM 1405 C CA . LYS A 1 176 ? 30.273 6.209 -5.515 1.00 32.06 176 LYS A CA 1
ATOM 1406 C C . LYS A 1 176 ? 31.065 5.050 -4.897 1.00 32.06 176 LYS A C 1
ATOM 1408 O O . LYS A 1 176 ? 32.263 4.950 -5.132 1.00 32.06 176 LYS A O 1
ATOM 1413 N N . LEU A 1 177 ? 30.416 4.169 -4.133 1.00 33.94 177 LEU A N 1
ATOM 1414 C CA . LEU A 1 177 ? 31.057 2.986 -3.543 1.00 33.94 177 LEU A CA 1
ATOM 1415 C C . LEU A 1 177 ? 31.163 1.803 -4.521 1.00 33.94 177 LEU A C 1
ATOM 1417 O O . LEU A 1 177 ? 31.885 0.852 -4.235 1.00 33.94 177 LEU A O 1
ATOM 1421 N N . ARG A 1 178 ? 30.474 1.852 -5.671 1.00 33.19 178 ARG A N 1
ATOM 1422 C CA . ARG A 1 178 ? 30.492 0.776 -6.676 1.00 33.19 178 ARG A CA 1
ATOM 1423 C C . ARG A 1 178 ? 31.592 0.933 -7.736 1.00 33.19 178 ARG A C 1
ATOM 1425 O O . ARG A 1 178 ? 32.000 -0.077 -8.294 1.00 33.19 178 ARG A O 1
ATOM 1432 N N . ASP A 1 179 ? 32.129 2.142 -7.923 1.00 35.59 179 ASP A N 1
ATOM 1433 C CA . ASP A 1 179 ? 33.182 2.440 -8.916 1.00 35.59 179 ASP A CA 1
ATOM 1434 C C . ASP A 1 179 ? 34.616 2.423 -8.346 1.00 35.59 179 ASP A C 1
ATOM 1436 O O . ASP A 1 179 ? 35.567 2.842 -9.000 1.00 35.59 179 ASP A O 1
ATOM 1440 N N . GLY A 1 180 ? 34.811 1.926 -7.120 1.00 37.59 180 GLY A N 1
ATOM 1441 C CA . GLY A 1 180 ? 36.144 1.622 -6.576 1.00 37.59 180 GLY A CA 1
ATOM 1442 C C . GLY A 1 180 ? 37.073 2.818 -6.318 1.00 37.59 180 GLY A C 1
ATOM 1443 O O . GLY A 1 180 ? 38.189 2.623 -5.844 1.00 37.59 180 GLY A O 1
ATOM 1444 N N . SER A 1 181 ? 36.645 4.055 -6.566 1.00 39.03 181 SER A N 1
ATOM 1445 C CA . SER A 1 181 ? 37.450 5.250 -6.321 1.00 39.03 181 SER A CA 1
ATOM 1446 C C . SER A 1 181 ? 36.873 6.069 -5.172 1.00 39.03 181 SER A C 1
ATOM 1448 O O . SER A 1 181 ? 36.134 7.016 -5.414 1.00 39.03 181 SER A O 1
ATOM 1450 N N . LEU A 1 182 ? 37.198 5.720 -3.926 1.00 34.47 182 LEU A N 1
ATOM 1451 C CA . LEU A 1 182 ? 37.297 6.670 -2.810 1.00 34.47 182 LEU A CA 1
ATOM 1452 C C . LEU A 1 182 ? 37.991 5.978 -1.632 1.00 34.47 182 LEU A C 1
ATOM 1454 O O . LEU A 1 182 ? 37.482 5.016 -1.060 1.00 34.47 182 LEU A O 1
ATOM 1458 N N . GLN A 1 183 ? 39.186 6.468 -1.301 1.00 33.16 183 GLN A N 1
ATOM 1459 C CA . GLN A 1 183 ? 39.896 6.090 -0.084 1.00 33.16 183 GLN A CA 1
ATOM 1460 C C . GLN A 1 183 ? 39.094 6.509 1.160 1.00 33.16 183 GLN A C 1
ATOM 1462 O O . GLN A 1 183 ? 38.363 7.504 1.100 1.00 33.16 183 GLN A O 1
ATOM 1467 N N . PRO A 1 184 ? 39.226 5.781 2.285 1.00 33.56 184 PRO A N 1
ATOM 1468 C CA . PRO A 1 184 ? 38.584 6.161 3.537 1.00 33.56 184 PRO A CA 1
ATOM 1469 C C . PRO A 1 184 ? 39.004 7.581 3.933 1.00 33.56 184 PRO A C 1
ATOM 1471 O O . PRO A 1 184 ? 40.189 7.913 3.934 1.00 33.56 184 PRO A O 1
ATOM 1474 N N . TRP A 1 185 ? 38.018 8.421 4.250 1.00 27.36 185 TRP A N 1
ATOM 1475 C CA . TRP A 1 185 ? 38.260 9.760 4.781 1.00 27.36 185 TRP A CA 1
ATOM 1476 C C . TRP A 1 185 ? 39.029 9.641 6.107 1.00 27.36 185 TRP A C 1
ATOM 1478 O O . TRP A 1 185 ? 38.698 8.759 6.906 1.00 27.36 185 TRP A O 1
ATOM 1488 N N . PRO A 1 186 ? 40.052 10.477 6.359 1.00 35.06 186 PRO A N 1
ATOM 1489 C CA . PRO A 1 186 ? 40.864 10.347 7.556 1.00 35.06 186 PRO A CA 1
ATOM 1490 C C . PRO A 1 186 ? 40.021 10.679 8.785 1.00 35.06 186 PRO A C 1
ATOM 1492 O O . PRO A 1 186 ? 39.367 11.721 8.852 1.00 35.06 186 PRO A O 1
ATOM 1495 N N . VAL A 1 187 ? 40.068 9.791 9.773 1.00 32.44 187 VAL A N 1
ATOM 1496 C CA . VAL A 1 187 ? 39.738 10.149 11.150 1.00 32.44 187 VAL A CA 1
ATOM 1497 C C . VAL A 1 187 ? 40.874 11.029 11.668 1.00 32.44 187 VAL A C 1
ATOM 1499 O O . VAL A 1 187 ? 42.009 10.575 11.809 1.00 32.44 187 VAL A O 1
ATOM 1502 N N . SER A 1 188 ? 40.581 12.313 11.861 1.00 29.45 188 SER A N 1
ATOM 1503 C CA . SER A 1 188 ? 41.460 13.229 12.594 1.00 29.45 188 SER A CA 1
ATOM 1504 C C . SER A 1 188 ? 41.448 12.874 14.093 1.00 29.45 188 SER A C 1
ATOM 1506 O O . SER A 1 188 ? 40.441 12.335 14.555 1.00 29.45 188 SER A O 1
ATOM 1508 N N . PRO A 1 189 ? 42.566 13.120 14.805 1.00 44.16 189 PRO A N 1
ATOM 1509 C CA . PRO A 1 189 ? 42.967 12.416 16.030 1.00 44.16 189 PRO A CA 1
ATOM 1510 C C . PRO A 1 189 ? 42.073 12.636 17.252 1.00 44.16 189 PRO A C 1
ATOM 1512 O O . PRO A 1 189 ? 41.473 13.728 17.369 1.00 44.16 189 PRO A O 1
#

Secondary structure (DSSP, 8-state):
-PPPHHHHHHHHHHHHHHHHHHHHHHHHHHHHH-TT--GGG-HHHHHHHHHHHHHHHHHTSSS---HHHHHHHHHHHT----HHHHHHHHHHHHHSTTHHHHHHHHHHHHHHHHHHHHHHH----HHHHHHHHHHHHHHHHHHSSS--HHHHHHHHHHHHHHHH-PSPTTHHHHHHTTSS--PPPP---

Radius of gyration: 19.03 Å; chains: 1; bounding box: 66×32×40 Å

Foldseek 3Di:
DPPDLVVLLVVLLVLLVVLLVLQVVLQVVVCVVPVPDDPCNRLSNLLLVLLLLLLLLLQPQVPDHDPLSVVSSCSSSVHDDDSVRSSVVSVVLVVPVVSVVVSLVSLVVSLLVVLVSCVVPVDDNNVSSLVSSLCSLVSSQVRVVDRDPRSVVSSVVSNCSSVVDDSDPPPVPVVVVVVPDDDDDDDDD

pLDDT: mean 75.76, std 17.96, range [27.36, 93.38]